Protein AF-A0A3S4FG44-F1 (afdb_monomer)

InterPro domains:
  IPR004574 Alkylated DNA repair protein AlkB [PTHR16557] (66-155)
  IPR027450 Alpha-ketoglutarate-dependent dioxygenase AlkB-like [PF13532] (19-164)
  IPR037151 Alpha-ketoglutarate-dependent dioxygenase AlkB-like superfamily [G3DSA:2.60.120.590] (11-170)

Solvent-accessible surface area (backbone atoms only — not comparable to full-atom values): 11332 Å² total; per-residue (Å²): 133,87,62,91,62,75,81,64,76,63,49,79,42,81,74,69,94,54,29,46,30,64,44,64,67,58,57,92,49,43,65,61,47,53,53,49,50,52,57,40,37,75,78,41,57,66,39,60,48,49,44,61,88,71,48,70,42,62,38,25,38,32,38,22,18,66,26,24,78,48,62,41,87,90,37,75,47,74,34,54,48,37,86,89,77,75,38,67,38,42,71,61,50,68,62,56,55,50,53,47,42,53,53,30,39,77,67,77,37,71,74,58,50,66,43,22,27,39,36,38,38,41,53,94,88,41,63,80,78,95,81,77,97,71,90,57,93,41,77,35,30,49,48,50,62,47,82,43,71,59,91,64,89,36,79,61,65,61,95,88,50,96,77,75,91,45,92,43,77,68,55,61,56,38,72,65,92,56,76,41,45,41,32,39,41,40,38,24,72,77,132

Sequence (191 aa):
MLDLFADEAPWQEPLAPGAVVLRRFAFRAAQSLLDDIGFVASQSPFRQMVTPGGYTMSVAMTNCGALGWTTDRHGYCYAVRDPLTDKPWPALPLSFASVCRQAAIAAEYESFQPDACLINRYAPGAKLSLHQDKDEPDLRAPIVSVSLGCRRFFSWRPASQRSAPADLTGAWRYRGLGRRVPAVLSWYPAA

Structure (mmCIF, N/CA/C/O backbone):
data_AF-A0A3S4FG44-F1
#
_entry.id   AF-A0A3S4FG44-F1
#
loop_
_atom_site.group_PDB
_atom_site.id
_atom_site.type_symbol
_atom_site.label_atom_id
_atom_site.label_alt_id
_atom_site.label_comp_id
_atom_site.label_asym_id
_atom_site.label_entity_id
_atom_site.label_seq_id
_atom_site.pdbx_PDB_ins_code
_atom_site.Cartn_x
_atom_site.Cartn_y
_atom_site.Cartn_z
_atom_site.occupancy
_atom_site.B_iso_or_equiv
_atom_site.auth_seq_id
_atom_site.auth_comp_id
_atom_site.auth_asym_id
_atom_site.auth_atom_id
_atom_site.pdbx_PDB_model_num
ATOM 1 N N . MET A 1 1 ? -4.432 21.846 -19.214 1.00 46.41 1 MET A N 1
ATOM 2 C CA . MET A 1 1 ? -2.976 21.845 -18.965 1.00 46.41 1 MET A CA 1
ATOM 3 C C . MET A 1 1 ? -2.397 20.724 -19.811 1.00 46.41 1 MET A C 1
ATOM 5 O O . MET A 1 1 ? -2.841 19.599 -19.638 1.00 46.41 1 MET A O 1
ATOM 9 N N . LEU A 1 2 ? -1.547 21.032 -20.793 1.00 43.19 2 LEU A N 1
ATOM 10 C CA . LEU A 1 2 ? -0.853 20.017 -21.594 1.00 43.19 2 LEU A CA 1
ATOM 11 C C . LEU A 1 2 ? 0.146 19.303 -20.680 1.00 43.19 2 LEU A C 1
ATOM 13 O O . LEU A 1 2 ? 1.097 19.928 -20.212 1.00 43.19 2 LEU A O 1
ATOM 17 N N . ASP A 1 3 ? -0.098 18.029 -20.383 1.00 60.25 3 ASP A N 1
ATOM 18 C CA . ASP A 1 3 ? 0.902 17.179 -19.742 1.00 60.25 3 ASP A CA 1
ATOM 19 C C . ASP A 1 3 ? 1.925 16.791 -20.815 1.00 60.25 3 ASP A C 1
ATOM 21 O O . ASP A 1 3 ? 1.705 15.865 -21.592 1.00 60.25 3 ASP A O 1
ATOM 25 N N . LEU A 1 4 ? 3.019 17.557 -20.888 1.00 53.94 4 LEU A N 1
ATOM 26 C CA . LEU A 1 4 ? 4.136 17.380 -21.830 1.00 53.94 4 LEU A CA 1
ATOM 27 C C . LEU A 1 4 ? 4.743 15.969 -21.811 1.00 53.94 4 LEU A C 1
ATOM 29 O O . LEU A 1 4 ? 5.482 15.619 -22.725 1.00 53.94 4 LEU A O 1
ATOM 33 N N . PHE A 1 5 ? 4.424 15.167 -20.796 1.00 57.84 5 PHE A N 1
ATOM 34 C CA . PHE A 1 5 ? 4.924 13.813 -20.633 1.00 57.84 5 PHE A CA 1
ATOM 35 C C . PHE A 1 5 ? 3.841 12.752 -20.797 1.00 57.84 5 PHE A C 1
ATOM 37 O O . PHE A 1 5 ? 4.145 11.589 -20.576 1.00 57.84 5 PHE A O 1
ATOM 44 N N . ALA A 1 6 ? 2.604 13.091 -21.187 1.00 61.16 6 ALA A N 1
ATOM 45 C CA . ALA A 1 6 ? 1.498 12.131 -21.277 1.00 61.16 6 ALA A CA 1
ATOM 46 C C . ALA A 1 6 ? 1.853 10.869 -22.093 1.00 61.16 6 ALA A C 1
ATOM 48 O O . ALA A 1 6 ? 1.446 9.770 -21.709 1.00 61.16 6 ALA A O 1
ATOM 49 N N . ASP A 1 7 ? 2.719 10.998 -23.101 1.00 67.38 7 ASP A N 1
ATOM 50 C CA . ASP A 1 7 ? 3.034 9.946 -24.074 1.00 67.38 7 ASP A CA 1
ATOM 51 C C . ASP A 1 7 ? 4.330 9.151 -23.813 1.00 67.38 7 ASP A C 1
ATOM 53 O O . ASP A 1 7 ? 4.621 8.207 -24.546 1.00 67.38 7 ASP A O 1
ATOM 57 N N . GLU A 1 8 ? 5.117 9.457 -22.772 1.00 78.44 8 GLU A N 1
ATOM 58 C CA . GLU A 1 8 ? 6.326 8.664 -22.471 1.00 78.44 8 GLU A CA 1
ATOM 59 C C . GLU A 1 8 ? 6.003 7.198 -22.109 1.00 78.44 8 GLU A C 1
ATOM 61 O O . GLU A 1 8 ? 5.184 6.905 -21.233 1.00 78.44 8 GLU A O 1
ATOM 66 N N . ALA A 1 9 ? 6.680 6.235 -22.729 1.00 83.31 9 ALA A N 1
ATOM 67 C CA . ALA A 1 9 ? 6.507 4.831 -22.362 1.00 83.31 9 ALA A CA 1
ATOM 68 C C . ALA A 1 9 ? 6.939 4.576 -20.898 1.00 83.31 9 ALA A C 1
ATOM 70 O O . ALA A 1 9 ? 7.875 5.220 -20.424 1.00 83.31 9 ALA A O 1
ATOM 71 N N . PRO A 1 10 ? 6.307 3.634 -20.169 1.00 88.06 10 PRO A N 1
ATOM 72 C CA . PRO A 1 10 ? 6.796 3.206 -18.860 1.00 88.06 10 PRO A CA 1
ATOM 73 C C . PRO A 1 10 ? 8.243 2.711 -18.936 1.00 88.06 10 PRO A C 1
ATOM 75 O O . PRO A 1 10 ? 8.609 2.006 -19.877 1.00 88.06 10 PRO A O 1
ATOM 78 N N . TRP A 1 11 ? 9.050 3.023 -17.923 1.00 90.25 11 TRP A N 1
ATOM 79 C CA . TRP A 1 11 ? 10.434 2.555 -17.832 1.00 90.25 11 TRP A CA 1
ATOM 80 C C . TRP A 1 11 ? 10.791 2.129 -16.409 1.00 90.25 11 TRP A C 1
ATOM 82 O O . TRP A 1 11 ? 10.047 2.374 -15.456 1.00 90.25 11 TRP A O 1
ATOM 92 N N . GLN A 1 12 ? 11.930 1.455 -16.277 1.00 90.12 12 GLN A N 1
ATOM 93 C CA . GLN A 1 12 ? 12.410 0.917 -15.011 1.00 90.12 12 GLN A CA 1
ATOM 94 C C . GLN A 1 12 ? 13.714 1.592 -14.588 1.00 90.12 12 GLN A C 1
ATOM 96 O O . GLN A 1 12 ? 14.614 1.774 -15.405 1.00 90.12 12 GLN A O 1
ATOM 101 N N . GLU A 1 13 ? 13.830 1.922 -13.304 1.00 89.81 13 GLU A N 1
ATOM 102 C CA . GLU A 1 13 ? 15.051 2.467 -12.704 1.00 89.81 13 GLU A CA 1
ATOM 103 C C . GLU A 1 13 ? 15.470 1.618 -11.495 1.00 89.81 13 GLU A C 1
ATOM 105 O O . GLU A 1 13 ? 14.678 1.460 -10.559 1.00 89.81 13 GLU A O 1
ATOM 110 N N . PRO A 1 14 ? 16.697 1.068 -11.458 1.00 87.88 14 PRO A N 1
ATOM 111 C CA . PRO A 1 14 ? 17.176 0.343 -10.291 1.00 87.88 14 PRO A CA 1
ATOM 112 C C . PRO A 1 14 ? 17.366 1.297 -9.112 1.00 87.88 14 PRO A C 1
ATOM 114 O O . PRO A 1 14 ? 17.938 2.375 -9.246 1.00 87.88 14 PRO A O 1
ATOM 117 N N . LEU A 1 15 ? 16.921 0.864 -7.933 1.00 80.00 15 LEU A N 1
ATOM 118 C CA . LEU A 1 15 ? 16.955 1.684 -6.722 1.00 80.00 15 LEU A CA 1
ATOM 119 C C . LEU A 1 15 ? 18.041 1.229 -5.720 1.00 80.00 15 LEU A C 1
ATOM 121 O O . LEU A 1 15 ? 18.543 2.044 -4.956 1.00 80.00 15 LEU A O 1
ATOM 125 N N . ALA A 1 16 ? 18.426 -0.061 -5.737 1.00 81.81 16 ALA A N 1
ATOM 126 C CA . ALA A 1 16 ? 19.574 -0.685 -5.019 1.00 81.81 16 ALA A CA 1
ATOM 127 C C . ALA A 1 16 ? 19.802 -2.164 -5.565 1.00 81.81 16 ALA A C 1
ATOM 129 O O . ALA A 1 16 ? 19.403 -2.398 -6.705 1.00 81.81 16 ALA A O 1
ATOM 130 N N . PRO A 1 17 ? 20.206 -3.249 -4.826 1.00 84.00 17 PRO A N 1
ATOM 131 C CA . PRO A 1 17 ? 19.925 -4.746 -5.079 1.00 84.00 17 PRO A CA 1
ATOM 132 C C . PRO A 1 17 ? 18.556 -5.508 -4.664 1.00 84.00 17 PRO A C 1
ATOM 134 O O . PRO A 1 17 ? 18.356 -5.747 -3.474 1.00 84.00 17 PRO A O 1
ATOM 137 N N . GLY A 1 18 ? 17.559 -5.813 -5.543 1.00 83.19 18 GLY A N 1
ATOM 138 C CA . GLY A 1 18 ? 16.172 -6.288 -5.176 1.00 83.19 18 GLY A CA 1
ATOM 139 C C . GLY A 1 18 ? 14.906 -5.352 -5.205 1.00 83.19 18 GLY A C 1
ATOM 140 O O . GLY A 1 18 ? 13.888 -5.702 -4.624 1.00 83.19 18 GLY A O 1
ATOM 141 N N . ALA A 1 19 ? 14.939 -4.142 -5.768 1.00 80.56 19 ALA A N 1
ATOM 142 C CA . ALA A 1 19 ? 13.854 -3.146 -5.929 1.00 80.56 19 ALA A CA 1
ATOM 143 C C . ALA A 1 19 ? 14.217 -2.180 -7.027 1.00 80.56 19 ALA A C 1
ATOM 145 O O . ALA A 1 19 ? 15.399 -1.853 -7.214 1.00 80.56 19 ALA A O 1
ATOM 146 N N . VAL A 1 20 ? 13.150 -1.670 -7.609 1.00 87.25 20 VAL A N 1
ATOM 147 C CA . VAL A 1 20 ?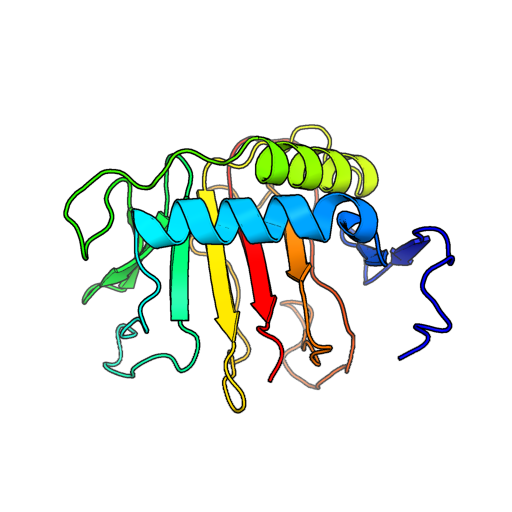 13.102 -0.942 -8.851 1.00 87.25 20 VAL A CA 1
A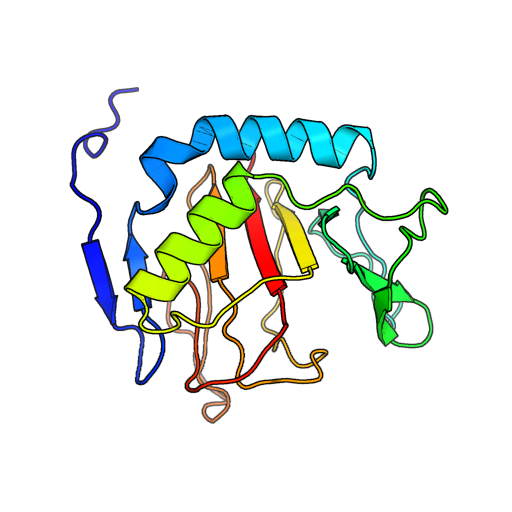TOM 148 C C . VAL A 1 20 ? 11.956 0.057 -8.762 1.00 87.25 20 VAL A C 1
ATOM 150 O O . VAL A 1 20 ? 10.921 -0.226 -8.159 1.00 87.25 20 VAL A O 1
ATOM 153 N N . VAL A 1 21 ? 12.130 1.220 -9.374 1.00 89.06 21 VAL A N 1
ATOM 154 C CA . VAL A 1 21 ? 11.033 2.150 -9.622 1.00 89.06 21 VAL A CA 1
ATOM 155 C C . VAL A 1 21 ? 10.485 1.862 -11.013 1.00 89.06 21 VAL A C 1
ATOM 157 O O . VAL A 1 21 ? 11.198 2.004 -12.004 1.00 89.06 21 VAL A O 1
ATOM 160 N N . LEU A 1 22 ? 9.211 1.473 -11.089 1.00 89.56 22 LEU A N 1
ATOM 161 C CA . LEU A 1 22 ? 8.486 1.307 -12.350 1.00 89.56 22 LEU A CA 1
ATOM 162 C C . LEU A 1 22 ? 7.764 2.618 -12.680 1.00 89.56 22 LEU A C 1
ATOM 164 O O . LEU A 1 22 ? 6.623 2.864 -12.273 1.00 89.56 22 LEU A O 1
ATOM 168 N N . ARG A 1 23 ? 8.460 3.511 -13.377 1.00 88.44 23 ARG A N 1
ATOM 169 C CA . ARG A 1 23 ? 7.961 4.847 -13.706 1.00 88.44 23 ARG A CA 1
ATOM 170 C C . ARG A 1 23 ? 6.773 4.736 -14.656 1.00 88.44 23 ARG A C 1
ATOM 172 O O . ARG A 1 23 ? 6.818 4.015 -15.648 1.00 88.44 23 ARG A O 1
ATOM 179 N N . ARG A 1 24 ? 5.695 5.459 -14.332 1.00 86.88 24 ARG A N 1
ATOM 180 C CA . ARG A 1 24 ? 4.441 5.523 -15.113 1.00 86.88 24 ARG A CA 1
ATOM 181 C C . ARG A 1 24 ? 3.740 4.173 -15.332 1.00 86.88 24 ARG A C 1
ATOM 183 O O . ARG A 1 24 ? 2.797 4.097 -16.112 1.00 86.88 24 ARG A O 1
ATOM 190 N N . PHE A 1 25 ? 4.127 3.124 -14.606 1.00 89.94 25 PHE A N 1
ATOM 191 C CA . PHE A 1 25 ? 3.619 1.766 -14.813 1.00 89.94 25 PHE A CA 1
ATOM 192 C C . PHE A 1 25 ? 2.097 1.654 -14.646 1.00 89.94 25 PHE A C 1
ATOM 194 O O . PHE A 1 25 ? 1.420 1.012 -15.443 1.00 89.94 25 PHE A O 1
ATOM 201 N N . ALA A 1 26 ? 1.543 2.349 -13.651 1.00 90.19 26 ALA A N 1
ATOM 202 C CA . ALA A 1 26 ? 0.108 2.373 -13.381 1.00 90.19 26 ALA A CA 1
ATOM 203 C C . ALA A 1 26 ? -0.661 3.455 -14.167 1.00 90.19 26 ALA A C 1
ATOM 205 O O . ALA A 1 26 ? -1.861 3.604 -13.958 1.00 90.19 26 ALA A O 1
ATOM 206 N N . PHE A 1 27 ? -0.012 4.216 -15.063 1.00 87.44 27 PHE A N 1
ATOM 207 C CA . PHE A 1 27 ? -0.614 5.398 -15.701 1.00 87.44 27 PHE A CA 1
ATOM 208 C C . PHE A 1 27 ? -1.916 5.070 -16.443 1.00 87.44 27 PHE A C 1
ATOM 210 O O . PHE A 1 27 ? -2.930 5.728 -16.230 1.00 87.44 27 PHE A O 1
ATOM 217 N N . ARG A 1 28 ? -1.927 3.996 -17.245 1.00 91.12 28 ARG A N 1
ATOM 218 C CA . ARG A 1 28 ? -3.125 3.565 -17.990 1.00 91.12 28 ARG A CA 1
ATOM 219 C C . ARG A 1 28 ? -4.252 3.044 -17.094 1.00 91.12 28 ARG A C 1
ATOM 221 O O . ARG A 1 28 ? -5.405 3.082 -17.499 1.00 91.12 28 ARG A O 1
ATOM 228 N N . ALA A 1 29 ? -3.921 2.558 -15.900 1.00 90.50 29 ALA A N 1
ATOM 229 C CA . ALA A 1 29 ? -4.889 2.051 -14.933 1.00 90.50 29 ALA A CA 1
ATOM 230 C C . ALA A 1 29 ? -5.355 3.128 -13.938 1.00 90.50 29 ALA A C 1
ATOM 232 O O . ALA A 1 29 ? -6.251 2.860 -13.145 1.00 90.50 29 ALA A O 1
ATOM 233 N N . ALA A 1 30 ? -4.765 4.331 -13.958 1.00 86.81 30 ALA A N 1
ATOM 234 C CA . ALA A 1 30 ? -4.930 5.328 -12.903 1.00 86.81 30 ALA A CA 1
ATOM 235 C C . ALA A 1 30 ? -6.397 5.686 -12.631 1.00 86.81 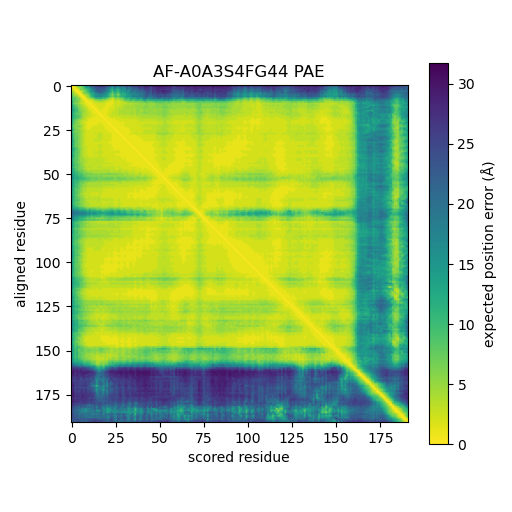30 ALA A C 1
ATOM 237 O O . ALA A 1 30 ? -6.785 5.740 -11.469 1.00 86.81 30 ALA A O 1
ATOM 238 N N . GLN A 1 31 ? -7.216 5.870 -13.672 1.00 90.12 31 GLN A N 1
ATOM 239 C CA . GLN A 1 31 ? -8.635 6.187 -13.487 1.00 90.12 31 GLN A CA 1
ATOM 240 C C . GLN A 1 31 ? -9.390 5.041 -12.803 1.00 90.12 31 GLN A C 1
ATOM 242 O O . GLN A 1 31 ? -10.039 5.268 -11.791 1.00 90.12 31 GLN A O 1
ATOM 247 N N . SER A 1 32 ? -9.231 3.802 -13.279 1.00 94.69 32 SER A N 1
ATOM 248 C CA . SER A 1 32 ? -9.862 2.634 -12.650 1.00 94.69 32 SER A CA 1
ATOM 249 C C . SER A 1 32 ? -9.398 2.433 -11.207 1.00 94.69 32 SER A C 1
ATOM 251 O O . SER A 1 32 ? -10.200 2.081 -10.349 1.00 94.69 32 SER A O 1
ATOM 253 N N . LEU A 1 33 ? -8.119 2.702 -10.917 1.00 92.44 33 LEU A N 1
ATOM 254 C CA . LEU A 1 33 ? -7.606 2.662 -9.549 1.00 92.44 33 LEU A CA 1
ATOM 255 C C . LEU A 1 33 ? -8.277 3.729 -8.667 1.00 92.44 33 LEU A C 1
ATOM 257 O O . LEU A 1 33 ? -8.609 3.444 -7.522 1.00 92.44 33 LEU A O 1
ATOM 261 N N . LEU A 1 34 ? -8.486 4.947 -9.176 1.00 90.06 34 LEU A N 1
ATOM 262 C CA . LEU A 1 34 ? -9.170 6.019 -8.443 1.00 90.06 34 LEU A CA 1
ATOM 263 C C . LEU A 1 34 ? -10.645 5.691 -8.177 1.00 90.06 34 LEU A C 1
ATOM 265 O O . LEU A 1 34 ? -11.121 5.916 -7.063 1.00 90.06 34 LEU A O 1
ATOM 269 N N . ASP A 1 35 ? -11.342 5.125 -9.161 1.00 95.88 35 ASP A N 1
ATOM 270 C CA . ASP A 1 35 ? -12.740 4.711 -9.020 1.00 95.88 35 ASP A CA 1
ATOM 271 C C . ASP A 1 35 ? -12.875 3.609 -7.953 1.00 95.88 35 ASP A C 1
ATOM 273 O O . ASP A 1 35 ? -13.711 3.703 -7.049 1.00 95.88 35 ASP A O 1
ATOM 277 N N . ASP A 1 36 ? -11.981 2.615 -7.981 1.00 97.75 36 ASP A N 1
ATOM 278 C CA . ASP A 1 36 ? -11.944 1.533 -6.994 1.00 97.75 36 ASP A CA 1
ATOM 279 C C . ASP A 1 36 ? -11.528 2.022 -5.593 1.00 97.75 36 ASP A C 1
ATOM 281 O O . ASP A 1 36 ? -12.049 1.526 -4.591 1.00 97.75 36 ASP A O 1
ATOM 285 N N . ILE A 1 37 ? -10.662 3.041 -5.485 1.00 95.50 37 ILE A N 1
ATOM 286 C CA . ILE A 1 37 ? -10.401 3.730 -4.206 1.00 95.50 37 ILE A CA 1
ATOM 287 C C . ILE A 1 37 ? -11.700 4.338 -3.665 1.00 95.50 37 ILE A C 1
ATOM 289 O O . ILE A 1 37 ? -11.990 4.195 -2.474 1.00 95.50 37 ILE A O 1
ATOM 293 N N . GLY A 1 38 ? -12.490 4.995 -4.519 1.00 96.06 38 GLY A N 1
ATOM 294 C CA . GLY A 1 38 ? -13.796 5.543 -4.150 1.00 96.06 38 GLY A CA 1
ATOM 295 C C . GLY A 1 38 ? -14.761 4.463 -3.653 1.00 96.06 38 GLY A C 1
ATOM 296 O O . GLY A 1 38 ? -15.389 4.627 -2.604 1.00 96.06 38 GLY A O 1
ATOM 297 N N . PHE A 1 39 ? -14.821 3.325 -4.349 1.00 97.94 39 PHE A N 1
ATOM 298 C CA . PHE A 1 39 ? -15.642 2.179 -3.956 1.00 97.94 39 PHE A CA 1
ATOM 299 C C . PHE A 1 39 ? -15.232 1.599 -2.595 1.00 97.94 39 PHE A C 1
ATOM 301 O O . PHE A 1 39 ? -16.087 1.412 -1.725 1.00 97.94 39 PHE A O 1
ATOM 308 N N . VAL A 1 40 ? -13.936 1.362 -2.366 1.00 98.31 40 VAL A N 1
ATOM 309 C CA . VAL A 1 40 ? -13.425 0.887 -1.068 1.00 98.31 40 VAL A CA 1
ATOM 310 C C . VAL A 1 40 ? -13.759 1.889 0.038 1.00 98.31 40 VAL A C 1
ATOM 312 O O . VAL A 1 40 ? -14.316 1.509 1.069 1.00 98.31 40 VAL A O 1
ATOM 315 N N . ALA A 1 41 ? -13.493 3.178 -0.191 1.00 97.69 41 ALA A N 1
ATOM 316 C CA . ALA A 1 41 ? -13.716 4.234 0.793 1.00 97.69 41 ALA A CA 1
ATOM 317 C C . ALA A 1 41 ? -15.199 4.449 1.143 1.00 97.69 41 ALA A C 1
ATOM 319 O O . ALA A 1 41 ? -15.502 4.925 2.235 1.00 97.69 41 ALA A O 1
ATOM 320 N N . SER A 1 42 ? -16.127 4.089 0.250 1.00 98.12 42 SER A N 1
ATOM 321 C CA . SER A 1 42 ? -17.567 4.128 0.542 1.00 98.12 42 SER A CA 1
ATOM 322 C C . SER A 1 42 ? -18.022 3.052 1.540 1.00 98.12 42 SER A C 1
ATOM 324 O O . SER A 1 42 ? -19.054 3.216 2.186 1.00 98.12 42 SER A O 1
ATOM 326 N N . GLN A 1 43 ? -17.251 1.968 1.688 1.00 98.44 43 GLN A N 1
ATOM 327 C CA . GLN A 1 43 ? -17.550 0.850 2.590 1.00 98.44 43 GLN A CA 1
ATOM 328 C C . GLN A 1 43 ? -16.712 0.895 3.871 1.00 98.44 43 GLN A C 1
ATOM 330 O O . GLN A 1 43 ? -17.253 0.718 4.961 1.00 98.44 43 GLN A O 1
ATOM 335 N N . SER A 1 44 ? -15.415 1.178 3.736 1.00 98.31 44 SER A N 1
ATOM 336 C CA . SER A 1 44 ? -14.477 1.410 4.836 1.00 98.31 44 SER A CA 1
ATOM 337 C C . SER A 1 44 ? -13.877 2.808 4.679 1.00 98.31 44 SER A C 1
ATOM 339 O O . SER A 1 44 ? -12.917 2.985 3.921 1.00 98.31 44 SER A O 1
ATOM 341 N N . PRO A 1 45 ? -14.440 3.830 5.348 1.00 98.12 45 PRO A N 1
ATOM 342 C CA . PRO A 1 45 ? -14.015 5.213 5.173 1.00 98.12 45 PRO A CA 1
ATOM 343 C C . PRO A 1 45 ? -12.556 5.461 5.557 1.00 98.12 45 PRO A C 1
ATOM 345 O O . PRO A 1 45 ? -12.020 4.882 6.503 1.00 98.12 45 PRO A O 1
ATOM 348 N N . PHE A 1 46 ? -11.920 6.403 4.858 1.00 97.56 46 PHE A N 1
ATOM 349 C CA . PHE A 1 46 ? -10.628 6.942 5.276 1.00 97.56 46 PHE A CA 1
ATOM 350 C C . PHE A 1 46 ? -10.720 7.539 6.683 1.00 97.56 46 PHE A C 1
ATOM 352 O O . PHE A 1 46 ? -11.565 8.398 6.936 1.00 97.56 46 PHE A O 1
ATOM 359 N N . ARG A 1 47 ? -9.781 7.173 7.560 1.00 96.81 47 ARG A N 1
ATOM 360 C CA . ARG A 1 47 ? -9.620 7.803 8.878 1.00 96.81 47 ARG A CA 1
ATOM 361 C C . ARG A 1 47 ? -8.168 8.123 9.196 1.00 96.81 47 ARG A C 1
ATOM 363 O O . ARG A 1 47 ? -7.263 7.424 8.751 1.00 96.81 47 ARG A O 1
ATOM 370 N N . GLN A 1 48 ? -7.939 9.166 9.982 1.00 95.69 48 GLN A N 1
ATOM 371 C CA . GLN A 1 48 ? -6.631 9.403 10.585 1.00 95.69 48 GLN A CA 1
ATOM 372 C C . GLN A 1 48 ? -6.483 8.480 11.793 1.00 95.69 48 GLN A C 1
ATOM 374 O O . GLN A 1 48 ? -7.267 8.539 12.737 1.00 95.69 48 GLN A O 1
ATOM 379 N N . MET A 1 49 ? -5.512 7.579 11.723 1.00 93.44 49 MET A N 1
ATOM 380 C CA . MET A 1 49 ? -5.258 6.588 12.761 1.00 93.44 49 MET A CA 1
ATOM 381 C C . MET A 1 49 ? -4.518 7.200 13.960 1.00 93.44 49 MET A C 1
ATOM 383 O O . MET A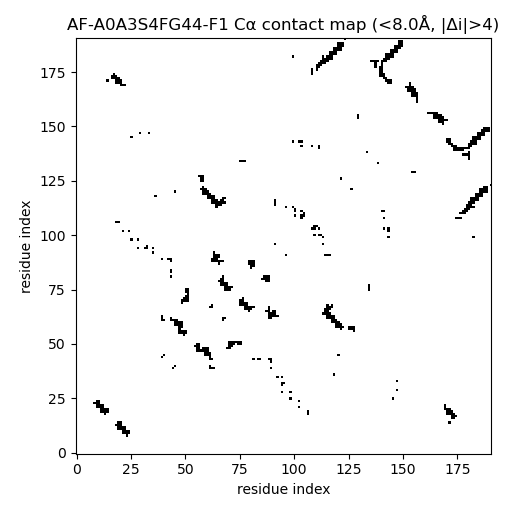 1 49 ? -3.735 8.137 13.797 1.00 93.44 49 MET A O 1
ATOM 387 N N . VAL A 1 50 ? -4.739 6.658 15.161 1.00 92.00 50 VAL A N 1
ATOM 388 C CA . VAL A 1 50 ? -4.025 7.065 16.383 1.00 92.00 50 VAL A CA 1
ATOM 389 C C . VAL A 1 50 ? -2.929 6.051 16.689 1.00 92.00 50 VAL A C 1
ATOM 391 O O . VAL A 1 50 ? -3.214 4.894 16.984 1.00 92.00 50 VAL A O 1
ATOM 394 N N . THR A 1 51 ? -1.674 6.488 16.610 1.00 89.62 51 THR A N 1
ATOM 395 C CA . THR A 1 51 ? -0.499 5.662 16.930 1.00 89.62 51 THR A CA 1
ATOM 396 C C . THR A 1 51 ? -0.545 5.145 18.377 1.00 89.62 51 THR A C 1
ATOM 398 O O . THR A 1 51 ? -1.176 5.784 19.224 1.00 89.62 51 THR A O 1
ATOM 401 N N . PRO A 1 52 ? 0.200 4.078 18.722 1.00 87.12 52 PRO A N 1
ATOM 402 C CA . PRO A 1 52 ? 0.274 3.573 20.097 1.00 87.12 52 PRO A CA 1
ATOM 403 C C . PRO A 1 52 ? 0.729 4.628 21.118 1.00 87.12 52 PRO A C 1
ATOM 405 O O . PRO A 1 52 ? 0.353 4.578 22.283 1.00 87.12 52 PRO A O 1
ATOM 408 N N . GLY A 1 53 ? 1.506 5.625 20.675 1.00 88.31 53 GLY A N 1
ATOM 409 C CA . GLY A 1 53 ? 1.931 6.763 21.497 1.00 88.31 53 GLY A CA 1
ATOM 410 C C . GLY A 1 53 ? 0.878 7.865 21.679 1.00 88.31 53 GLY A C 1
ATOM 411 O O . GLY A 1 53 ? 1.202 8.906 22.240 1.00 88.31 53 GLY A O 1
ATOM 412 N N . GLY A 1 54 ? -0.348 7.687 21.178 1.00 89.69 54 GLY A N 1
ATOM 413 C CA . GLY A 1 54 ? -1.449 8.650 21.307 1.00 89.69 54 GLY A CA 1
ATOM 414 C C . GLY A 1 54 ? -1.466 9.766 20.257 1.00 89.69 54 GLY A C 1
ATOM 415 O O . GLY A 1 54 ? -2.367 10.603 20.262 1.00 89.69 54 GLY A O 1
ATOM 416 N N . TYR A 1 55 ? -0.510 9.792 19.324 1.00 90.00 55 TYR A N 1
ATOM 417 C CA . TYR A 1 55 ? -0.477 10.797 18.258 1.00 90.00 55 TYR A CA 1
ATOM 418 C C . TYR A 1 55 ? -1.399 10.418 17.103 1.00 90.00 55 TYR A C 1
ATOM 420 O O . TYR A 1 55 ? -1.353 9.288 16.616 1.00 90.00 55 TYR A O 1
ATOM 428 N N . THR A 1 56 ? -2.176 11.385 16.617 1.00 93.38 56 THR A N 1
ATOM 429 C CA . THR A 1 56 ? -2.995 11.228 15.408 1.00 93.38 56 THR A CA 1
ATOM 430 C C . THR A 1 56 ? -2.127 11.402 14.163 1.00 93.38 56 THR A C 1
ATOM 432 O O . THR A 1 56 ? -1.410 12.394 14.021 1.00 93.38 56 THR A O 1
ATOM 435 N N . MET A 1 57 ? -2.177 10.434 13.253 1.00 91.25 57 MET A N 1
ATOM 436 C CA . MET A 1 57 ? -1.440 10.473 11.993 1.00 91.25 57 MET A CA 1
ATOM 437 C C . MET A 1 57 ? -2.041 11.520 11.052 1.00 91.25 57 MET A C 1
ATOM 439 O O . MET A 1 57 ? -3.252 11.588 10.872 1.00 91.25 57 MET A O 1
ATOM 443 N N . SER A 1 58 ? -1.194 12.315 10.390 1.00 91.12 58 SER A N 1
ATOM 444 C CA . SER A 1 58 ? -1.674 13.304 9.407 1.00 91.12 58 SER A CA 1
ATOM 445 C C . SER A 1 58 ? -2.232 12.665 8.126 1.00 91.12 58 SER A C 1
ATOM 447 O O . SER A 1 58 ? -3.080 13.254 7.457 1.00 91.12 58 SER A O 1
ATOM 449 N N . VAL A 1 59 ? -1.776 11.452 7.800 1.00 91.94 59 VAL A N 1
ATOM 450 C CA . VAL A 1 59 ? -2.242 10.650 6.661 1.00 91.94 59 VAL A CA 1
ATOM 451 C C . VAL A 1 59 ? -3.542 9.949 7.042 1.00 91.94 59 VAL A C 1
ATOM 453 O O . VAL A 1 59 ? -3.618 9.329 8.103 1.00 91.94 59 VAL A O 1
ATOM 456 N N . ALA A 1 60 ? -4.553 10.027 6.178 1.00 94.69 60 ALA A N 1
ATOM 457 C CA . ALA A 1 60 ? -5.782 9.262 6.357 1.00 94.69 60 ALA A CA 1
ATOM 458 C C . ALA A 1 60 ? -5.662 7.905 5.652 1.00 94.69 60 ALA A C 1
ATOM 460 O O . ALA A 1 60 ? -5.139 7.836 4.543 1.00 94.69 60 ALA A O 1
ATOM 461 N N . MET A 1 61 ? -6.152 6.840 6.279 1.00 95.81 61 MET A N 1
ATOM 462 C CA . MET A 1 61 ? -5.938 5.462 5.846 1.00 95.81 61 MET A CA 1
ATOM 463 C C . MET A 1 61 ? -7.236 4.655 5.823 1.00 95.81 61 MET A C 1
ATOM 465 O O . MET A 1 61 ? -8.098 4.805 6.696 1.00 95.81 61 MET A O 1
ATOM 469 N N . THR A 1 62 ? -7.344 3.767 4.842 1.00 97.81 62 THR A N 1
ATOM 470 C CA . THR A 1 62 ? -8.305 2.656 4.805 1.00 97.81 62 THR A CA 1
ATOM 471 C C . THR A 1 62 ? -7.642 1.426 4.183 1.00 97.81 62 THR A C 1
ATOM 473 O O . THR A 1 62 ? -6.501 1.516 3.734 1.00 97.81 62 THR A O 1
ATOM 476 N N . ASN A 1 63 ? -8.318 0.278 4.167 1.00 98.06 63 ASN A N 1
ATOM 477 C CA . ASN A 1 63 ? -7.771 -0.961 3.627 1.00 98.06 63 ASN A CA 1
ATOM 478 C C . ASN A 1 63 ? -8.790 -1.720 2.768 1.00 98.06 63 ASN A C 1
ATOM 480 O O . ASN A 1 63 ? -9.998 -1.529 2.897 1.00 98.06 63 ASN A O 1
ATOM 484 N N . CYS A 1 64 ? -8.285 -2.629 1.937 1.00 97.56 64 CYS A N 1
ATOM 485 C CA . CYS A 1 64 ? -9.054 -3.686 1.282 1.00 97.56 64 CYS A CA 1
ATOM 486 C C . CYS A 1 64 ? -8.223 -4.979 1.201 1.00 97.56 64 CYS A C 1
ATOM 488 O O . CYS A 1 64 ? -7.001 -4.946 1.335 1.00 97.56 64 CYS A O 1
ATOM 490 N N . GLY A 1 65 ? -8.878 -6.119 0.985 1.00 95.94 65 GLY A N 1
ATOM 491 C CA . GLY A 1 65 ? -8.265 -7.449 1.028 1.00 95.94 65 GLY A CA 1
ATOM 492 C C . GLY A 1 65 ? -8.748 -8.287 2.211 1.00 95.94 65 GLY A C 1
ATOM 493 O O . GLY A 1 65 ? -9.685 -7.921 2.914 1.00 95.94 65 GLY A O 1
ATOM 494 N N . ALA A 1 66 ? -8.120 -9.445 2.415 1.00 93.88 66 ALA A N 1
ATOM 495 C CA . ALA A 1 66 ? -8.425 -10.325 3.543 1.00 93.88 66 ALA A CA 1
ATOM 496 C C . ALA A 1 66 ? -7.965 -9.729 4.884 1.00 93.88 66 ALA A C 1
ATOM 498 O O . ALA A 1 66 ? -8.515 -10.057 5.936 1.00 93.88 66 ALA A O 1
ATOM 499 N N . LEU A 1 67 ? -6.950 -8.865 4.836 1.00 94.62 67 LEU A N 1
ATOM 500 C CA . LEU A 1 67 ? -6.358 -8.191 5.982 1.00 94.62 67 LEU A CA 1
ATOM 501 C C . LEU A 1 67 ? -6.217 -6.693 5.699 1.00 94.62 67 LEU A C 1
ATOM 503 O O . LEU A 1 67 ? -5.991 -6.274 4.565 1.00 94.62 67 LEU A O 1
ATOM 507 N N . GLY A 1 68 ? -6.297 -5.889 6.753 1.00 94.88 68 GLY A N 1
ATOM 508 C CA . GLY A 1 68 ? -6.001 -4.462 6.712 1.00 94.88 68 GLY A CA 1
ATOM 509 C C . GLY A 1 68 ? -5.076 -4.070 7.849 1.00 94.88 68 GLY A C 1
ATOM 510 O O . GLY A 1 68 ? -5.252 -4.537 8.977 1.00 94.88 68 GLY A O 1
ATOM 511 N N . TRP A 1 69 ? -4.100 -3.215 7.549 1.00 93.31 69 TRP A N 1
ATOM 512 C CA . TRP A 1 69 ? -3.209 -2.662 8.559 1.00 93.31 69 TRP A CA 1
ATOM 513 C C . TRP A 1 69 ? -3.976 -1.645 9.407 1.00 93.31 69 TRP A C 1
ATOM 515 O O . TRP A 1 69 ? -4.736 -0.811 8.898 1.00 93.31 69 TRP A O 1
ATOM 525 N N . THR A 1 70 ? -3.820 -1.738 10.719 1.00 92.12 70 THR A N 1
ATOM 526 C CA . THR A 1 70 ? -4.454 -0.849 11.684 1.00 92.12 70 THR A CA 1
ATOM 527 C C . THR A 1 70 ? -3.566 -0.676 12.909 1.00 92.12 70 THR A C 1
ATOM 529 O O . THR A 1 70 ? -2.598 -1.397 13.125 1.00 92.12 70 THR A O 1
ATOM 532 N N . THR A 1 71 ? -3.916 0.306 13.724 1.00 88.75 71 THR A N 1
ATOM 533 C CA . THR A 1 71 ? -3.297 0.569 15.021 1.00 88.75 71 THR A CA 1
ATOM 534 C C . THR A 1 71 ? -4.339 0.392 16.113 1.00 88.75 71 THR A C 1
ATOM 536 O O . THR A 1 71 ? -5.513 0.730 15.922 1.00 88.75 71 THR A O 1
ATOM 539 N N . ASP A 1 72 ? -3.910 -0.126 17.253 1.00 80.12 72 ASP A N 1
ATOM 540 C CA . ASP A 1 72 ? -4.669 -0.129 18.493 1.00 80.12 72 ASP A CA 1
ATOM 541 C C . ASP A 1 72 ? -3.768 0.275 19.676 1.00 80.12 72 ASP A C 1
ATOM 543 O O . ASP A 1 72 ? -2.634 0.729 19.507 1.00 80.12 72 ASP A O 1
ATOM 547 N N . ARG A 1 73 ? -4.285 0.149 20.903 1.00 75.88 73 ARG A N 1
ATOM 548 C CA . ARG A 1 73 ? -3.536 0.497 22.123 1.00 75.88 73 ARG A CA 1
ATOM 549 C C . ARG A 1 73 ? -2.316 -0.397 22.386 1.00 75.88 73 ARG A C 1
ATOM 551 O O . ARG A 1 73 ? -1.495 -0.047 23.227 1.00 75.88 73 ARG A O 1
ATOM 558 N N . HIS A 1 74 ? -2.229 -1.553 21.734 1.00 78.50 74 HIS A N 1
ATOM 559 C CA . HIS A 1 74 ? -1.179 -2.554 21.924 1.00 78.50 74 HIS A CA 1
ATOM 560 C C . HIS A 1 74 ? -0.111 -2.493 20.834 1.00 78.50 74 HIS A C 1
ATOM 562 O O . HIS A 1 74 ? 0.995 -2.986 21.049 1.00 78.50 74 HIS A O 1
ATOM 568 N N . GLY A 1 75 ? -0.400 -1.873 19.689 1.00 86.38 75 GLY A N 1
ATOM 569 C CA . GLY A 1 75 ? 0.578 -1.699 18.625 1.00 86.38 75 GLY A CA 1
ATOM 570 C C . GLY A 1 75 ? -0.038 -1.551 17.241 1.00 86.38 75 GLY A C 1
ATOM 571 O O . GLY A 1 75 ? -1.210 -1.220 17.077 1.00 86.38 75 GLY A O 1
ATOM 572 N N . TYR A 1 76 ? 0.796 -1.811 16.240 1.00 87.44 76 TYR A N 1
ATOM 573 C CA . TYR A 1 76 ? 0.391 -1.941 14.846 1.00 87.44 76 TYR A CA 1
ATOM 574 C C . TYR A 1 76 ? 0.087 -3.408 14.548 1.00 87.44 76 TYR A C 1
ATOM 576 O O . TYR A 1 76 ?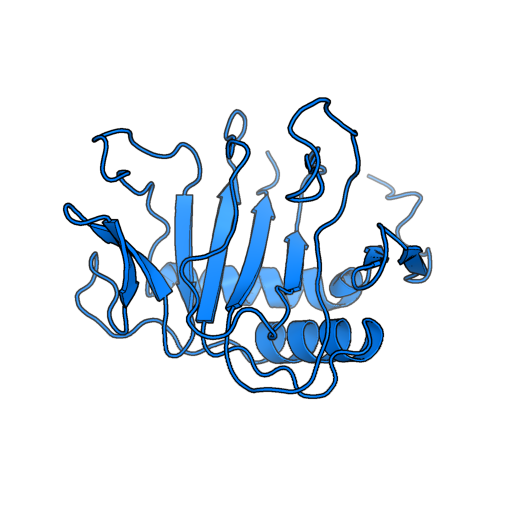 0.806 -4.298 15.009 1.00 87.44 76 TYR A O 1
ATOM 584 N N . CYS A 1 77 ? -0.991 -3.681 13.819 1.00 87.75 77 CYS A N 1
ATOM 585 C CA . CYS A 1 77 ? -1.395 -5.045 13.508 1.00 87.75 77 CYS A CA 1
ATOM 586 C C . CYS A 1 77 ? -2.190 -5.139 12.204 1.00 87.75 77 CYS A C 1
ATOM 588 O O . CYS A 1 77 ? -2.786 -4.171 11.729 1.00 87.75 77 CYS A O 1
ATOM 590 N N . TYR A 1 78 ? -2.231 -6.346 11.645 1.00 91.00 78 TYR A N 1
ATOM 591 C CA . TYR A 1 78 ? -3.159 -6.700 10.578 1.00 91.00 78 TYR A CA 1
ATOM 592 C C . TYR A 1 78 ? -4.425 -7.315 11.175 1.00 91.00 78 TYR A C 1
ATOM 594 O O . TYR A 1 78 ? -4.357 -8.275 11.943 1.00 91.00 78 TYR A O 1
ATOM 602 N N . ALA A 1 79 ? -5.584 -6.783 10.797 1.00 93.06 79 ALA A N 1
ATOM 603 C CA . ALA A 1 79 ? -6.888 -7.249 11.255 1.00 93.06 79 ALA A CA 1
ATOM 604 C C . ALA A 1 79 ? -7.767 -7.680 10.076 1.00 93.06 79 ALA A C 1
ATOM 606 O O . ALA A 1 79 ? -7.700 -7.094 8.999 1.00 93.06 79 ALA A O 1
ATOM 607 N N . VAL A 1 80 ? -8.638 -8.670 10.295 1.00 95.00 80 VAL A N 1
ATOM 608 C CA . VAL A 1 80 ? -9.635 -9.125 9.300 1.00 95.00 80 VAL A CA 1
ATOM 609 C C . VAL A 1 80 ? -10.827 -8.161 9.208 1.00 95.00 80 VAL A C 1
ATOM 611 O O . VAL A 1 80 ? -11.509 -8.093 8.188 1.00 95.00 80 VAL A O 1
ATOM 614 N N . ARG A 1 81 ? -11.088 -7.410 10.283 1.00 96.75 81 ARG A N 1
ATOM 615 C CA . ARG A 1 81 ? -12.206 -6.469 10.403 1.00 96.75 81 ARG A CA 1
ATOM 616 C C . ARG A 1 81 ? -11.705 -5.038 10.510 1.00 96.75 81 ARG A C 1
ATOM 618 O O . ARG A 1 81 ? -10.691 -4.780 11.157 1.00 96.75 81 ARG A O 1
ATOM 625 N N . ASP A 1 82 ? -12.459 -4.126 9.917 1.00 97.38 82 ASP A N 1
ATOM 626 C CA . ASP A 1 82 ? -12.290 -2.693 10.090 1.00 97.38 82 ASP A CA 1
ATOM 627 C C . ASP A 1 82 ? -12.796 -2.275 11.479 1.00 97.38 82 ASP A C 1
ATOM 629 O O . ASP A 1 82 ? -13.993 -2.400 11.751 1.00 97.38 82 ASP A O 1
ATOM 633 N N . PRO A 1 83 ? -11.931 -1.753 12.368 1.00 94.50 83 PRO A N 1
ATOM 634 C CA . PRO A 1 83 ? -12.339 -1.369 13.716 1.00 94.50 83 PRO A CA 1
ATOM 635 C C . PRO A 1 83 ? -13.295 -0.167 13.748 1.00 94.50 83 PRO A C 1
ATOM 637 O O . PRO A 1 83 ? -13.907 0.072 14.784 1.00 94.50 83 PRO A O 1
ATOM 640 N N . LEU A 1 84 ? -13.426 0.603 12.658 1.00 94.25 84 LEU A N 1
ATOM 641 C CA . LEU A 1 84 ? -14.391 1.705 12.588 1.00 94.25 84 LEU A CA 1
ATOM 642 C C . LEU A 1 84 ? -15.815 1.204 12.307 1.00 94.25 84 LEU A C 1
ATOM 644 O O . LEU A 1 84 ? -16.774 1.762 12.833 1.00 94.25 84 LEU A O 1
ATOM 648 N N . THR A 1 85 ? -15.959 0.187 11.456 1.00 96.44 85 THR A N 1
ATOM 649 C CA . THR A 1 85 ? -17.269 -0.279 10.969 1.00 96.44 85 THR A CA 1
ATOM 650 C C . THR A 1 85 ? -17.707 -1.612 11.574 1.00 96.44 85 THR A C 1
ATOM 652 O O . THR A 1 85 ? -18.866 -1.991 11.409 1.00 96.44 85 THR A O 1
ATOM 655 N N . ASP A 1 86 ? -16.791 -2.322 12.240 1.00 96.56 86 ASP A N 1
ATOM 656 C CA . ASP A 1 86 ? -16.932 -3.711 12.691 1.00 96.56 86 ASP A CA 1
ATOM 657 C C . ASP A 1 86 ? -17.467 -4.644 11.589 1.00 96.56 86 ASP A C 1
ATOM 659 O O . ASP A 1 86 ? -18.321 -5.513 11.786 1.00 96.56 86 ASP A O 1
ATOM 663 N N . LYS A 1 87 ? -16.966 -4.446 10.370 1.00 97.75 87 LYS A N 1
ATOM 664 C CA . LYS A 1 87 ? -17.221 -5.303 9.208 1.00 97.75 87 LYS A CA 1
ATOM 665 C C . LYS A 1 87 ? -15.893 -5.799 8.640 1.00 97.75 87 LYS A C 1
ATOM 667 O O . LYS A 1 87 ? -14.860 -5.180 8.892 1.00 97.75 87 LYS A O 1
ATOM 672 N N . PRO A 1 88 ? -15.877 -6.918 7.893 1.00 98.12 88 PRO A N 1
ATOM 673 C CA . PRO A 1 88 ? -14.710 -7.279 7.096 1.00 98.12 88 PRO A CA 1
ATOM 674 C C . PRO A 1 88 ? -14.294 -6.124 6.182 1.00 98.12 88 PRO A C 1
ATOM 676 O O . PRO A 1 88 ? -15.156 -5.379 5.707 1.00 98.12 88 PRO A O 1
ATOM 679 N N . TRP A 1 89 ? -12.995 -5.996 5.915 1.00 98.00 89 TRP A N 1
ATOM 680 C CA . TRP A 1 89 ? -12.520 -5.048 4.908 1.00 98.00 89 TRP A CA 1
ATOM 681 C C . TRP A 1 89 ? -13.145 -5.351 3.536 1.00 98.00 89 TRP A C 1
ATOM 683 O O . TRP A 1 89 ? -13.408 -6.520 3.227 1.00 98.00 89 TRP A O 1
ATOM 693 N N . PRO A 1 90 ? -13.367 -4.333 2.685 1.00 98.25 90 PRO A N 1
ATOM 694 C CA . PRO A 1 90 ? -13.779 -4.549 1.305 1.00 98.25 90 PRO A CA 1
ATOM 695 C C . PRO A 1 90 ? -12.830 -5.513 0.590 1.00 98.25 90 PRO A C 1
ATOM 697 O O . PRO A 1 90 ? -11.622 -5.500 0.829 1.00 98.25 90 PRO A O 1
ATOM 700 N N . ALA A 1 91 ? -13.360 -6.342 -0.309 1.00 97.25 91 ALA A N 1
ATOM 701 C CA . ALA A 1 91 ? -12.533 -7.241 -1.109 1.00 97.25 91 ALA A CA 1
ATOM 702 C C . ALA A 1 91 ? -11.502 -6.453 -1.936 1.00 97.25 91 ALA A C 1
ATOM 704 O O . ALA A 1 91 ? -11.771 -5.326 -2.351 1.00 97.25 91 ALA A O 1
ATOM 705 N N . LEU A 1 92 ? -10.334 -7.054 -2.193 1.00 94.88 92 LEU A N 1
ATOM 706 C CA . LEU A 1 92 ? -9.297 -6.445 -3.028 1.00 94.88 92 LEU A CA 1
ATOM 707 C C . LEU A 1 92 ? -9.834 -6.248 -4.462 1.00 94.88 92 LEU A C 1
ATOM 709 O O . LEU A 1 92 ? -10.134 -7.250 -5.120 1.00 94.88 92 LEU A O 1
ATOM 713 N N . PRO A 1 93 ? -9.944 -5.005 -4.969 1.00 97.12 93 PRO A N 1
ATOM 714 C CA . PRO A 1 93 ? -10.427 -4.761 -6.323 1.00 97.12 93 PRO A CA 1
ATOM 715 C C . PRO A 1 93 ? -9.547 -5.424 -7.387 1.00 97.12 93 PRO A C 1
ATOM 717 O O . PRO A 1 93 ? -8.320 -5.501 -7.255 1.00 97.12 93 PRO A O 1
ATOM 720 N N . LEU A 1 94 ? -10.163 -5.873 -8.486 1.00 96.19 94 LEU A N 1
ATOM 721 C CA . LEU A 1 94 ? -9.442 -6.544 -9.575 1.00 96.19 94 LEU A CA 1
ATOM 722 C C . LEU A 1 94 ? -8.396 -5.633 -10.228 1.00 96.19 94 LEU A C 1
ATOM 724 O O . LEU A 1 94 ? -7.335 -6.120 -10.623 1.00 96.19 94 LEU A O 1
ATOM 728 N N . SER A 1 95 ? -8.656 -4.324 -10.317 1.00 95.50 95 SER A N 1
ATOM 729 C CA . SER A 1 95 ? -7.685 -3.367 -10.858 1.00 95.50 95 SER A CA 1
ATOM 730 C C . SER A 1 95 ? -6.423 -3.298 -9.986 1.00 95.50 95 SER A C 1
ATOM 732 O O . SER A 1 95 ? -5.310 -3.333 -10.518 1.00 95.50 95 SER A O 1
ATOM 734 N N . PHE A 1 96 ? -6.577 -3.313 -8.655 1.00 95.00 96 PHE A N 1
ATOM 735 C CA . PHE A 1 96 ? -5.466 -3.287 -7.700 1.00 95.00 96 PHE A CA 1
ATOM 736 C C . PHE A 1 96 ? -4.655 -4.573 -7.813 1.00 95.00 96 PHE A C 1
ATOM 738 O O . PHE A 1 96 ? -3.436 -4.523 -7.973 1.00 95.00 96 PHE A O 1
ATOM 745 N N . ALA A 1 97 ? -5.333 -5.725 -7.790 1.00 91.62 97 ALA A N 1
ATOM 746 C CA . ALA A 1 97 ? -4.695 -7.031 -7.922 1.00 91.62 97 ALA A CA 1
ATOM 747 C C . ALA A 1 97 ? -3.925 -7.159 -9.248 1.00 91.62 97 ALA A C 1
ATOM 749 O O . ALA A 1 97 ? -2.797 -7.652 -9.267 1.00 91.62 97 ALA A O 1
ATOM 750 N N . SER A 1 98 ? -4.506 -6.673 -10.349 1.00 94.38 98 SER A N 1
ATOM 751 C CA . SER A 1 98 ? -3.894 -6.711 -11.679 1.00 94.38 98 SER A CA 1
ATOM 752 C C . SER A 1 98 ? -2.631 -5.852 -11.757 1.00 94.38 98 SER A C 1
ATOM 754 O O . SER A 1 98 ? -1.576 -6.359 -12.140 1.00 94.38 98 SER A O 1
ATOM 756 N N . VAL A 1 99 ? -2.703 -4.580 -11.342 1.00 93.00 99 VAL A N 1
ATOM 757 C CA . VAL A 1 99 ? -1.541 -3.674 -11.337 1.00 93.00 99 VAL A CA 1
ATOM 758 C C . VAL A 1 99 ? -0.455 -4.195 -10.401 1.00 93.00 99 VAL A C 1
ATOM 760 O O . VAL A 1 99 ? 0.714 -4.222 -10.780 1.00 93.00 99 VAL A O 1
ATOM 763 N N . CYS A 1 100 ? -0.839 -4.667 -9.214 1.00 89.62 100 CYS A N 1
ATOM 764 C CA . CYS A 1 100 ? 0.083 -5.223 -8.235 1.00 89.62 100 CYS A CA 1
ATOM 765 C C . CYS A 1 100 ? 0.842 -6.438 -8.786 1.00 89.62 100 CYS A C 1
ATOM 767 O O . CYS A 1 100 ? 2.072 -6.466 -8.762 1.00 89.62 100 CYS A O 1
ATOM 769 N N . ARG A 1 101 ? 0.123 -7.405 -9.369 1.00 90.31 101 ARG A N 1
ATOM 770 C CA . ARG A 1 101 ? 0.722 -8.600 -9.975 1.00 90.31 101 ARG A CA 1
ATOM 771 C C . ARG A 1 101 ? 1.655 -8.247 -11.131 1.0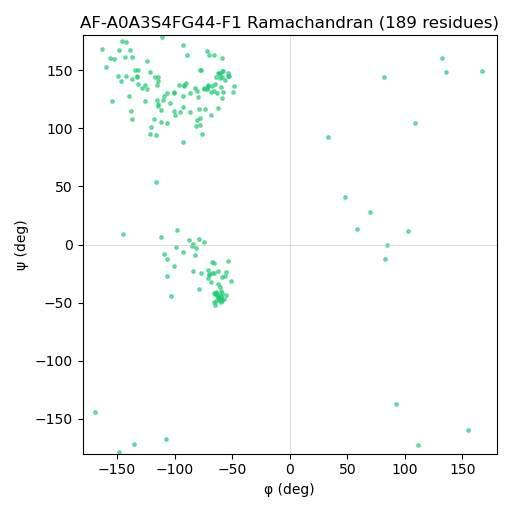0 90.31 101 ARG A C 1
ATOM 773 O O . ARG A 1 101 ? 2.755 -8.783 -11.206 1.00 90.31 101 ARG A O 1
ATOM 780 N N . GLN A 1 102 ? 1.228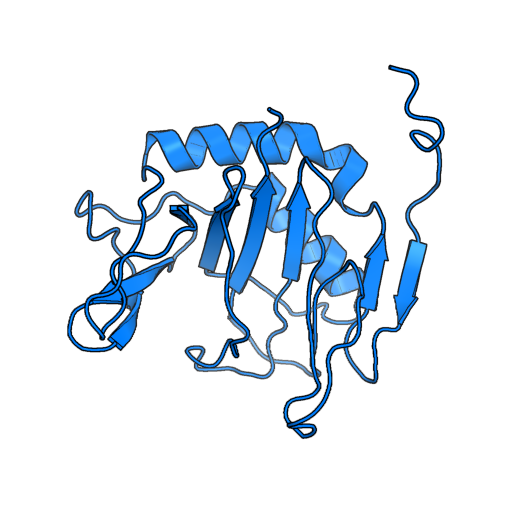 -7.363 -12.032 1.00 93.75 102 GLN A N 1
ATOM 781 C CA . GLN A 1 102 ? 2.046 -6.950 -13.175 1.00 93.75 102 GLN A CA 1
ATOM 782 C C . GLN A 1 102 ? 3.326 -6.237 -12.724 1.00 93.75 102 GLN A C 1
ATOM 784 O O . GLN A 1 102 ? 4.399 -6.528 -13.247 1.00 93.75 102 GLN A O 1
ATOM 789 N N . ALA A 1 103 ? 3.225 -5.353 -11.729 1.00 92.25 103 ALA A N 1
ATOM 790 C CA . ALA A 1 103 ? 4.374 -4.654 -11.164 1.00 92.25 103 ALA A CA 1
ATOM 791 C C . ALA A 1 103 ? 5.337 -5.625 -10.468 1.00 92.25 103 ALA A C 1
ATOM 793 O O . ALA A 1 103 ? 6.545 -5.540 -10.667 1.00 92.25 103 ALA A O 1
ATOM 794 N N . ALA A 1 104 ? 4.812 -6.584 -9.702 1.00 88.38 104 ALA A N 1
ATOM 795 C CA . ALA A 1 104 ? 5.623 -7.599 -9.044 1.00 88.38 104 ALA A CA 1
ATOM 796 C C . ALA A 1 104 ? 6.370 -8.480 -10.054 1.00 88.38 104 ALA A C 1
ATOM 798 O O . ALA A 1 104 ? 7.572 -8.667 -9.908 1.00 88.38 104 ALA A O 1
ATOM 799 N N . ILE A 1 105 ? 5.701 -8.953 -11.113 1.00 91.75 105 ILE A N 1
ATOM 800 C CA . ILE A 1 105 ? 6.344 -9.706 -12.205 1.00 91.75 105 ILE A CA 1
ATOM 801 C C . ILE A 1 105 ? 7.447 -8.868 -12.863 1.00 91.75 105 ILE A C 1
ATOM 803 O O . ILE A 1 105 ? 8.567 -9.345 -13.014 1.00 91.75 105 ILE A O 1
ATOM 807 N N . ALA A 1 106 ? 7.160 -7.607 -13.201 1.00 91.56 106 ALA A N 1
ATOM 808 C CA . ALA A 1 106 ? 8.133 -6.702 -13.814 1.00 91.56 106 ALA A CA 1
ATOM 809 C C . ALA A 1 106 ? 9.349 -6.411 -12.915 1.00 91.56 106 ALA A C 1
ATOM 811 O O . ALA A 1 106 ? 10.400 -6.038 -13.427 1.00 91.56 106 ALA A O 1
ATOM 812 N N . ALA A 1 107 ? 9.198 -6.585 -11.599 1.00 88.50 107 ALA A N 1
ATOM 813 C CA . ALA A 1 107 ? 10.243 -6.452 -10.591 1.00 88.50 107 ALA A CA 1
ATOM 814 C C . ALA A 1 107 ? 10.869 -7.799 -10.166 1.00 88.50 107 ALA A C 1
ATOM 816 O O . ALA A 1 107 ? 11.585 -7.829 -9.167 1.00 88.50 107 ALA A O 1
ATOM 817 N N . GLU A 1 108 ? 10.608 -8.890 -10.899 1.00 92.75 108 GLU A N 1
ATOM 818 C CA . GLU A 1 108 ? 11.136 -10.247 -10.655 1.00 92.75 108 GLU A CA 1
ATOM 819 C C . GLU A 1 108 ? 10.568 -10.954 -9.398 1.00 92.75 108 GLU A C 1
ATOM 821 O O . GLU A 1 108 ? 11.195 -11.837 -8.810 1.00 92.75 108 GLU A O 1
ATOM 826 N N . TYR A 1 109 ? 9.337 -10.612 -9.001 1.00 85.94 109 TYR A N 1
ATOM 827 C CA . TYR A 1 109 ? 8.576 -11.218 -7.894 1.00 85.94 109 TYR A CA 1
ATOM 828 C C . TYR A 1 109 ? 7.301 -11.931 -8.376 1.00 85.94 109 TYR A C 1
ATOM 830 O O . TYR A 1 109 ? 6.198 -11.689 -7.888 1.00 85.94 109 TYR A O 1
ATOM 838 N N . GLU A 1 110 ? 7.435 -12.850 -9.332 1.00 89.12 110 GLU A N 1
ATOM 839 C CA . GLU A 1 110 ? 6.304 -13.500 -10.024 1.00 89.12 110 GLU A CA 1
ATOM 840 C C . GLU A 1 110 ? 5.325 -14.259 -9.113 1.00 89.12 110 GLU A C 1
ATOM 842 O O . GLU A 1 110 ? 4.145 -14.406 -9.432 1.00 89.12 110 GLU A O 1
ATOM 847 N N . SER A 1 111 ? 5.817 -14.751 -7.973 1.00 85.06 111 SER A N 1
ATOM 848 C CA . SER A 1 111 ? 5.029 -15.523 -7.003 1.00 85.06 111 SER A CA 1
ATOM 849 C C . SER A 1 111 ? 4.249 -14.660 -6.005 1.00 85.06 111 SER A C 1
ATOM 851 O O . SER A 1 111 ? 3.523 -15.205 -5.169 1.00 85.06 111 SER A O 1
ATOM 853 N N . PHE A 1 112 ? 4.377 -13.332 -6.082 1.00 82.00 112 PHE A N 1
ATOM 854 C CA . PHE A 1 112 ? 3.730 -12.425 -5.145 1.00 82.00 112 PHE A CA 1
ATOM 855 C C . PHE A 1 112 ? 2.205 -12.422 -5.300 1.00 82.00 112 PHE A C 1
ATOM 857 O O . PHE A 1 112 ? 1.666 -12.284 -6.400 1.00 82.00 112 PHE A O 1
ATOM 864 N N . GLN A 1 113 ? 1.510 -12.564 -4.172 1.00 83.19 113 GLN A N 1
ATOM 865 C CA . GLN A 1 113 ? 0.053 -12.515 -4.078 1.00 83.19 113 GLN A CA 1
ATOM 866 C C . GLN A 1 113 ? -0.325 -11.679 -2.850 1.00 83.19 113 GLN A C 1
ATOM 868 O O . GLN A 1 113 ? -0.115 -12.159 -1.731 1.00 83.19 113 GLN A O 1
ATOM 873 N N . PRO A 1 114 ? -0.854 -10.456 -3.033 1.00 84.31 114 PRO A N 1
ATOM 874 C CA . PRO A 1 114 ? -1.247 -9.611 -1.914 1.00 84.31 114 PRO A CA 1
ATOM 875 C C . PRO A 1 114 ? -2.549 -10.120 -1.286 1.00 84.31 114 PRO A C 1
ATOM 877 O O . PRO A 1 114 ? -3.526 -10.401 -1.980 1.00 84.31 114 PRO A O 1
ATOM 880 N N . ASP A 1 115 ? -2.574 -10.200 0.038 1.00 88.94 115 ASP A N 1
ATOM 881 C CA . ASP A 1 115 ? -3.761 -10.473 0.858 1.00 88.94 115 ASP A CA 1
ATOM 882 C C . ASP A 1 115 ? -4.226 -9.245 1.657 1.00 88.94 115 ASP A C 1
ATOM 884 O O . ASP A 1 115 ? -5.327 -9.248 2.209 1.00 88.94 115 ASP A O 1
ATOM 888 N N . ALA A 1 116 ? -3.427 -8.180 1.652 1.00 91.31 116 ALA A N 1
ATOM 889 C CA . ALA A 1 116 ? -3.736 -6.884 2.230 1.00 91.31 116 ALA A CA 1
ATOM 890 C C . ALA A 1 116 ? -3.405 -5.759 1.250 1.00 91.31 116 ALA A C 1
ATOM 892 O O . ALA A 1 116 ? -2.416 -5.818 0.513 1.00 91.31 116 ALA A O 1
ATOM 893 N N . CYS A 1 117 ? -4.209 -4.703 1.278 1.00 95.94 117 CYS A N 1
ATOM 894 C CA . CYS A 1 117 ? -3.883 -3.456 0.619 1.00 95.94 117 CYS A CA 1
ATOM 895 C C . CYS A 1 117 ? -4.230 -2.256 1.500 1.00 95.94 117 CYS A C 1
ATOM 897 O O . CYS A 1 117 ? -5.403 -2.005 1.777 1.00 95.94 117 CYS A O 1
ATOM 899 N N . LEU A 1 118 ? -3.199 -1.514 1.911 1.00 95.75 118 LEU A N 1
ATOM 900 C CA . LEU A 1 118 ? -3.326 -0.248 2.627 1.00 95.75 118 LEU A CA 1
ATOM 901 C C . LEU A 1 118 ? -3.453 0.892 1.614 1.00 95.75 118 LEU A C 1
ATOM 903 O O . LEU A 1 118 ? -2.638 1.016 0.698 1.00 95.75 118 LEU A O 1
ATOM 907 N N . ILE A 1 119 ? -4.454 1.747 1.804 1.00 96.19 119 ILE A N 1
ATOM 908 C CA . ILE A 1 119 ? -4.691 2.929 0.980 1.00 96.19 119 ILE A CA 1
ATOM 909 C C . ILE A 1 119 ? -4.424 4.173 1.823 1.00 96.19 119 ILE A C 1
ATOM 911 O O . ILE A 1 119 ? -5.140 4.447 2.787 1.00 96.19 119 ILE A O 1
ATOM 915 N N . ASN A 1 120 ? -3.419 4.949 1.431 1.00 93.06 120 ASN A N 1
ATOM 916 C CA . ASN A 1 120 ? -3.024 6.194 2.079 1.00 93.06 120 ASN A CA 1
ATOM 917 C C . ASN A 1 120 ? -3.568 7.394 1.305 1.00 93.06 120 ASN A C 1
ATOM 919 O O . ASN A 1 120 ? -3.355 7.491 0.101 1.00 93.06 120 ASN A O 1
ATOM 923 N N . ARG A 1 121 ? -4.198 8.350 1.992 1.00 89.81 121 ARG A N 1
ATOM 924 C CA . ARG A 1 121 ? -4.620 9.639 1.433 1.00 89.81 121 ARG A CA 1
ATOM 925 C C . ARG A 1 121 ? -3.854 10.785 2.078 1.00 89.81 121 ARG A C 1
ATOM 927 O O . ARG A 1 121 ? -3.976 11.031 3.281 1.00 89.81 121 ARG A O 1
ATOM 934 N N . TYR A 1 122 ? -3.114 11.526 1.260 1.00 84.75 122 TYR A N 1
ATOM 935 C CA . TYR A 1 122 ? -2.284 12.646 1.703 1.00 84.75 122 TYR A CA 1
ATOM 936 C C . TYR A 1 122 ? -2.909 13.986 1.307 1.00 84.75 122 TYR A C 1
ATOM 938 O O . TYR A 1 122 ? -2.822 14.405 0.155 1.00 84.75 122 TYR A O 1
ATOM 946 N N . ALA A 1 123 ? -3.502 14.684 2.273 1.00 84.00 123 ALA A N 1
ATOM 947 C CA . ALA A 1 123 ? -3.877 16.088 2.103 1.00 84.00 123 ALA A CA 1
ATOM 948 C C . ALA A 1 123 ? -2.625 16.997 2.051 1.00 84.00 123 ALA A C 1
ATOM 950 O O . ALA A 1 123 ? -1.548 16.577 2.497 1.00 84.00 123 ALA A O 1
ATOM 951 N N . PRO A 1 124 ? -2.727 18.248 1.562 1.00 81.75 124 PRO A N 1
ATOM 952 C CA 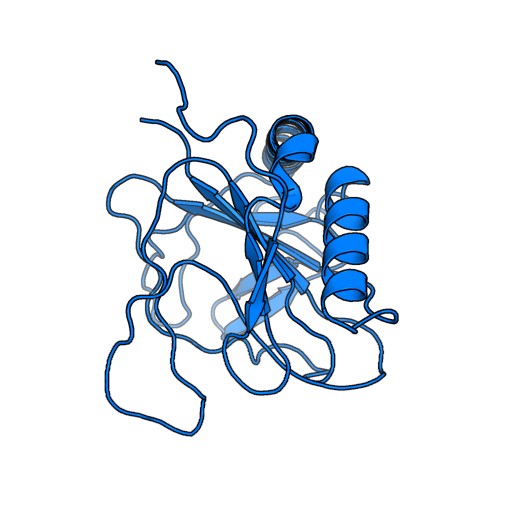. PRO A 1 124 ? -1.647 19.225 1.687 1.00 81.75 124 PRO A CA 1
ATOM 953 C C . PRO A 1 124 ? -1.122 19.313 3.129 1.00 81.75 124 PRO A C 1
ATOM 955 O O . PRO A 1 124 ? -1.890 19.385 4.083 1.00 81.75 124 PRO A O 1
ATOM 958 N N . GLY A 1 125 ? 0.201 19.252 3.295 1.00 79.81 125 GLY A N 1
ATOM 959 C CA . GLY A 1 125 ? 0.854 19.230 4.611 1.00 79.81 125 GLY A CA 1
ATOM 960 C C . GLY A 1 125 ? 0.931 17.852 5.287 1.00 79.81 125 GLY A C 1
ATOM 961 O O . GLY A 1 125 ? 1.717 17.692 6.223 1.00 79.81 125 GLY A O 1
ATOM 962 N N . ALA A 1 126 ? 0.210 16.836 4.797 1.00 81.25 126 ALA A N 1
ATOM 963 C CA . ALA A 1 126 ? 0.330 15.478 5.316 1.00 81.25 126 ALA A CA 1
ATOM 964 C C . ALA A 1 126 ? 1.734 14.907 5.053 1.00 81.25 126 ALA A C 1
ATOM 966 O O . ALA A 1 126 ? 2.342 15.068 3.981 1.00 81.25 126 ALA A O 1
ATOM 967 N N . LYS A 1 127 ? 2.257 14.218 6.064 1.00 80.12 127 LYS A N 1
ATOM 968 C CA . LYS A 1 127 ? 3.571 13.581 6.045 1.00 80.12 127 LYS A CA 1
ATOM 969 C C . LYS A 1 127 ? 3.527 12.246 6.770 1.00 80.12 127 LYS A C 1
ATOM 971 O O . LYS A 1 127 ? 2.847 12.093 7.785 1.00 80.12 127 LYS A O 1
ATOM 976 N N . LEU A 1 128 ? 4.309 11.311 6.252 1.00 80.00 128 LEU A N 1
ATOM 977 C CA . LEU A 1 128 ? 4.611 10.051 6.905 1.00 80.00 128 LEU A CA 1
ATOM 978 C C . LEU A 1 128 ? 6.108 10.061 7.213 1.00 80.00 128 LEU A C 1
ATOM 980 O O . LEU A 1 128 ? 6.921 10.271 6.314 1.00 80.00 128 LEU A O 1
ATOM 984 N N . SER A 1 129 ? 6.457 9.942 8.493 1.00 79.75 129 SER A N 1
ATOM 985 C CA . SER A 1 129 ? 7.854 9.927 8.937 1.00 79.75 129 SER A CA 1
ATOM 986 C C . SER A 1 129 ? 8.574 8.681 8.421 1.00 79.75 129 SER A C 1
ATOM 988 O O . SER A 1 129 ? 7.936 7.707 8.026 1.00 79.75 129 SER A O 1
ATOM 990 N N . LEU A 1 130 ? 9.908 8.696 8.446 1.00 77.19 130 LEU A N 1
ATOM 991 C CA . LEU A 1 130 ? 10.699 7.518 8.101 1.00 77.19 130 LEU A CA 1
ATOM 992 C C . LEU A 1 130 ? 10.328 6.352 9.031 1.00 77.19 130 LEU A C 1
ATOM 994 O O . LEU A 1 130 ? 10.373 6.495 10.252 1.00 77.19 130 LEU A O 1
ATOM 998 N N . HIS A 1 131 ? 9.963 5.221 8.441 1.00 79.75 131 HIS A N 1
ATOM 999 C CA . HIS A 1 131 ? 9.572 3.998 9.134 1.00 79.75 131 HIS A CA 1
ATOM 1000 C C . HIS A 1 131 ? 10.037 2.781 8.332 1.00 79.75 131 HIS A C 1
ATOM 1002 O O . HIS A 1 131 ? 10.609 2.914 7.246 1.00 79.75 131 HIS A O 1
ATOM 1008 N N . GLN A 1 132 ? 9.836 1.606 8.916 1.00 78.88 132 GLN A N 1
ATOM 1009 C CA . GLN A 1 132 ? 10.059 0.324 8.270 1.00 78.88 132 GLN A CA 1
ATOM 1010 C C . GLN A 1 132 ? 8.767 -0.474 8.352 1.00 78.88 132 GLN A C 1
ATOM 1012 O O . GLN A 1 132 ? 8.198 -0.576 9.440 1.00 78.88 132 GLN A O 1
ATOM 1017 N N . ASP A 1 133 ? 8.380 -1.063 7.231 1.00 82.50 133 ASP A N 1
ATOM 1018 C CA . ASP A 1 133 ? 7.309 -2.050 7.166 1.00 82.50 133 ASP A CA 1
ATOM 1019 C C . ASP A 1 133 ? 7.920 -3.380 7.618 1.00 82.50 133 ASP A C 1
ATOM 1021 O O . ASP A 1 133 ? 8.841 -3.913 6.989 1.00 82.50 133 ASP A O 1
ATOM 1025 N N . LYS A 1 134 ? 7.541 -3.800 8.827 1.00 78.69 134 LYS A N 1
ATOM 1026 C CA . LYS A 1 134 ? 8.103 -4.964 9.530 1.00 78.69 134 LYS A CA 1
ATOM 1027 C C . LYS A 1 134 ? 7.063 -5.718 10.358 1.00 78.69 134 LYS A C 1
ATOM 1029 O O . LYS A 1 134 ? 7.432 -6.553 11.182 1.00 78.69 134 LYS A O 1
ATOM 1034 N N . ASP A 1 135 ? 5.793 -5.361 10.195 1.00 77.06 135 ASP A N 1
ATOM 1035 C CA . ASP A 1 135 ? 4.682 -5.966 10.938 1.00 77.06 135 ASP A CA 1
ATOM 1036 C C . ASP A 1 135 ? 4.216 -7.2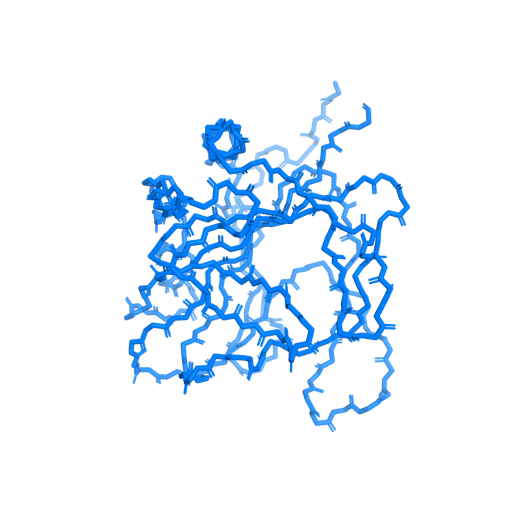64 10.256 1.00 77.06 135 ASP A C 1
ATOM 1038 O O . ASP A 1 135 ? 3.282 -7.937 10.695 1.00 77.06 135 ASP A O 1
ATOM 1042 N N . GLU A 1 136 ? 4.878 -7.616 9.159 1.00 77.12 136 GLU A N 1
ATOM 1043 C CA . GLU A 1 136 ? 4.563 -8.740 8.315 1.00 77.12 136 GLU A CA 1
ATOM 1044 C C . GLU A 1 136 ? 5.317 -10.010 8.703 1.00 77.12 136 GLU A C 1
ATOM 1046 O O . GLU A 1 136 ? 6.525 -9.978 8.943 1.00 77.12 136 GLU A O 1
ATOM 1051 N N . PRO A 1 137 ? 4.628 -11.166 8.732 1.00 74.50 137 PRO A N 1
ATOM 1052 C CA . PRO A 1 137 ? 5.247 -12.416 9.153 1.00 74.50 137 PRO A CA 1
ATOM 1053 C C . PRO A 1 137 ? 6.257 -12.950 8.129 1.00 74.50 137 PRO A C 1
ATOM 1055 O O . PRO A 1 137 ? 7.197 -13.646 8.510 1.00 74.50 137 PRO A O 1
ATOM 1058 N N . ASP A 1 138 ? 6.065 -12.652 6.840 1.00 77.25 138 ASP A N 1
ATOM 1059 C CA . ASP A 1 138 ? 6.947 -13.087 5.758 1.00 77.25 138 ASP A CA 1
ATOM 1060 C C . ASP A 1 138 ? 7.617 -11.892 5.070 1.00 77.25 138 ASP A C 1
ATOM 1062 O O . ASP A 1 138 ? 7.090 -11.311 4.126 1.00 77.25 138 ASP A O 1
ATOM 1066 N N . LEU A 1 139 ? 8.825 -11.559 5.521 1.00 76.31 139 LEU A N 1
ATOM 1067 C CA . LEU A 1 139 ? 9.621 -10.458 4.967 1.00 76.31 139 LEU A CA 1
ATOM 1068 C C . LEU A 1 139 ? 10.246 -10.769 3.591 1.00 76.31 139 LEU A C 1
ATOM 1070 O O . LEU A 1 139 ? 11.001 -9.951 3.065 1.00 76.31 139 LEU A O 1
ATOM 1074 N N . ARG A 1 140 ? 9.994 -11.954 3.015 1.00 75.56 140 ARG A N 1
ATOM 1075 C CA . ARG A 1 140 ? 10.448 -12.316 1.656 1.00 75.56 140 ARG A CA 1
ATOM 1076 C C . ARG A 1 140 ? 9.503 -11.814 0.571 1.00 75.56 140 ARG A C 1
ATOM 1078 O O . ARG A 1 140 ? 9.897 -11.713 -0.592 1.00 75.56 140 ARG A O 1
ATOM 1085 N N . ALA A 1 141 ? 8.248 -11.568 0.930 1.00 76.19 141 ALA A N 1
ATOM 1086 C CA . ALA A 1 141 ? 7.276 -10.996 0.023 1.00 76.19 141 ALA A CA 1
ATOM 1087 C C . ALA A 1 141 ? 7.561 -9.493 -0.159 1.00 76.19 141 ALA A C 1
ATOM 1089 O O . ALA A 1 141 ? 7.843 -8.796 0.818 1.00 76.19 141 ALA A O 1
ATOM 1090 N N . PRO A 1 142 ? 7.529 -8.981 -1.402 1.00 82.38 142 PRO A N 1
ATOM 1091 C CA . PRO A 1 142 ? 7.785 -7.573 -1.661 1.00 82.38 142 PRO A CA 1
ATOM 1092 C C . PRO A 1 142 ? 6.624 -6.701 -1.178 1.00 82.38 142 PRO A C 1
ATOM 1094 O O . PRO A 1 142 ? 5.504 -7.169 -0.985 1.00 82.38 142 PRO A O 1
ATOM 1097 N N . ILE A 1 143 ? 6.878 -5.398 -1.111 1.00 84.81 143 ILE A N 1
ATOM 1098 C CA . ILE A 1 143 ? 5.829 -4.382 -1.038 1.00 84.81 143 ILE A CA 1
ATOM 1099 C C . ILE A 1 143 ? 5.716 -3.733 -2.410 1.00 84.81 143 ILE A C 1
ATOM 1101 O O . ILE A 1 143 ? 6.675 -3.147 -2.914 1.00 84.81 143 ILE A O 1
ATOM 1105 N N . VAL A 1 144 ? 4.530 -3.799 -3.012 1.00 88.69 144 VAL A N 1
ATOM 1106 C CA . VAL A 1 144 ? 4.232 -3.042 -4.233 1.00 88.69 144 VAL A CA 1
ATOM 1107 C C . VAL A 1 144 ? 3.549 -1.746 -3.835 1.00 88.69 144 VAL A C 1
ATOM 1109 O O . VAL A 1 144 ? 2.422 -1.775 -3.340 1.00 88.69 144 VAL A O 1
ATOM 1112 N N . SER A 1 145 ? 4.208 -0.607 -4.067 1.00 90.94 145 SER A N 1
ATOM 1113 C CA . SER A 1 145 ? 3.605 0.703 -3.821 1.00 90.94 145 SER A CA 1
ATOM 1114 C C . SER A 1 145 ? 3.290 1.456 -5.106 1.00 90.94 145 SER A C 1
ATOM 1116 O O . SER A 1 145 ? 4.149 1.631 -5.971 1.00 90.94 145 SER A O 1
ATOM 1118 N N . VAL A 1 146 ? 2.042 1.910 -5.219 1.00 90.62 146 VAL A N 1
ATOM 1119 C CA . VAL A 1 146 ? 1.517 2.618 -6.389 1.00 90.62 146 VAL A CA 1
ATOM 1120 C C . VAL A 1 146 ? 1.149 4.041 -5.984 1.00 90.62 146 VAL A C 1
ATOM 1122 O O . VAL A 1 146 ? 0.345 4.235 -5.075 1.00 90.62 146 VAL A O 1
ATOM 1125 N N . SER A 1 147 ? 1.717 5.030 -6.674 1.00 86.62 147 SER A N 1
ATOM 1126 C CA . SER A 1 147 ? 1.444 6.452 -6.434 1.00 86.62 147 SER A CA 1
ATOM 1127 C C . SER A 1 147 ? 0.460 7.009 -7.460 1.00 86.62 147 SER A C 1
ATOM 1129 O O . SER A 1 147 ? 0.671 6.852 -8.663 1.00 86.62 147 SER A O 1
ATOM 1131 N N . LEU A 1 148 ? -0.580 7.701 -6.990 1.00 85.00 148 LEU A N 1
ATOM 1132 C CA . LEU A 1 148 ? -1.623 8.316 -7.820 1.00 85.00 148 LEU A CA 1
ATOM 1133 C C . LEU A 1 148 ? -1.824 9.790 -7.457 1.00 85.00 148 LEU A C 1
ATOM 1135 O O . LEU A 1 148 ? -1.968 10.118 -6.282 1.00 85.00 148 LEU A O 1
ATOM 1139 N N . GLY A 1 149 ? -1.915 10.659 -8.465 1.00 82.31 149 GLY A N 1
ATOM 1140 C CA . GLY A 1 149 ? -2.195 12.087 -8.293 1.00 82.31 149 GLY A CA 1
ATOM 1141 C C . GLY A 1 149 ? -0.939 12.955 -8.185 1.00 82.31 149 GLY A C 1
ATOM 1142 O O . GLY A 1 149 ? 0.000 12.796 -8.966 1.00 82.31 149 GLY A O 1
ATOM 1143 N N . CYS A 1 150 ? -0.940 13.916 -7.259 1.00 72.00 150 CYS A N 1
ATOM 1144 C CA . CYS A 1 150 ? 0.114 14.927 -7.147 1.00 72.00 150 CYS A CA 1
ATOM 1145 C C . CYS A 1 150 ? 1.508 14.333 -6.876 1.00 72.00 150 CYS A C 1
ATOM 1147 O O . CYS A 1 150 ? 1.675 13.398 -6.092 1.00 72.00 150 CYS A O 1
ATOM 1149 N N . ARG A 1 151 ? 2.541 14.943 -7.478 1.00 70.69 151 ARG A N 1
ATOM 1150 C CA . ARG A 1 151 ? 3.945 14.591 -7.211 1.00 70.69 151 ARG A CA 1
ATOM 1151 C C . ARG A 1 151 ? 4.276 14.797 -5.731 1.00 70.69 151 ARG A C 1
ATOM 1153 O O . ARG A 1 151 ? 3.969 15.840 -5.154 1.00 70.69 151 ARG A O 1
ATOM 1160 N N . ARG A 1 152 ? 4.981 13.833 -5.139 1.00 66.50 152 ARG A N 1
ATOM 1161 C CA . ARG A 1 152 ? 5.471 13.908 -3.760 1.00 66.50 152 ARG A CA 1
ATOM 1162 C C . ARG A 1 152 ? 6.904 13.410 -3.674 1.00 66.50 152 ARG A C 1
ATOM 1164 O O . ARG A 1 152 ? 7.260 12.441 -4.335 1.00 66.50 152 ARG A O 1
ATOM 1171 N N . PHE A 1 153 ? 7.704 14.059 -2.834 1.00 72.00 153 PHE A N 1
ATOM 1172 C CA . PHE A 1 153 ? 9.004 13.533 -2.440 1.00 72.00 153 PHE A CA 1
ATOM 1173 C C . PHE A 1 153 ? 8.827 12.336 -1.528 1.00 72.00 153 PHE A C 1
ATOM 1175 O O . PHE A 1 153 ? 7.999 12.343 -0.614 1.00 72.00 153 PHE A O 1
ATOM 1182 N N . PHE A 1 154 ? 9.636 11.327 -1.781 1.00 69.06 154 PHE A N 1
ATOM 1183 C CA . PHE A 1 154 ? 9.651 10.115 -1.007 1.00 69.06 154 PHE A CA 1
ATOM 1184 C C . PHE A 1 154 ? 11.081 9.880 -0.529 1.00 69.06 154 PHE A C 1
ATOM 1186 O O . PHE A 1 154 ? 12.047 10.162 -1.232 1.00 69.06 154 PHE A O 1
ATOM 1193 N N . SER A 1 155 ? 11.219 9.484 0.730 1.00 72.00 155 SER A N 1
ATOM 1194 C CA . SER A 1 155 ? 12.522 9.348 1.374 1.00 72.00 155 SER A CA 1
ATOM 1195 C C . SER A 1 155 ? 12.779 7.894 1.696 1.00 72.00 155 SER A C 1
ATOM 1197 O O . SER A 1 155 ? 11.895 7.200 2.195 1.00 72.00 155 SER A O 1
ATOM 1199 N N . TRP A 1 156 ? 14.022 7.463 1.511 1.00 71.38 156 TRP A N 1
ATOM 1200 C CA . TRP A 1 156 ? 14.456 6.139 1.940 1.00 71.38 156 TRP A CA 1
ATOM 1201 C C . TRP A 1 156 ? 15.917 6.022 2.168 1.00 71.38 156 TRP A C 1
ATOM 1203 O O . TRP A 1 156 ? 16.729 6.820 1.703 1.00 71.38 156 TRP A O 1
ATOM 1213 N N . ARG A 1 157 ? 16.189 4.973 2.930 1.00 68.44 157 ARG A N 1
ATOM 1214 C CA . ARG A 1 157 ? 17.493 4.560 3.362 1.00 68.44 157 ARG A CA 1
ATOM 1215 C C . ARG A 1 157 ? 17.476 3.034 3.433 1.00 68.44 157 ARG A C 1
ATOM 1217 O O . ARG A 1 157 ? 16.481 2.465 3.894 1.00 68.44 157 ARG A O 1
ATOM 1224 N N . PRO A 1 158 ? 18.560 2.362 3.023 1.00 67.56 158 PRO A N 1
ATOM 1225 C CA . PRO A 1 158 ? 18.764 0.968 3.377 1.00 67.56 158 PRO A CA 1
ATOM 1226 C C . PRO A 1 158 ? 18.665 0.801 4.897 1.00 67.56 158 PRO A C 1
ATOM 1228 O O . PRO A 1 158 ? 19.147 1.652 5.644 1.00 67.56 158 PRO A O 1
ATOM 1231 N N . ALA A 1 159 ? 18.129 -0.326 5.369 1.00 62.31 159 ALA A N 1
ATOM 1232 C CA . ALA A 1 159 ? 18.060 -0.622 6.804 1.00 62.31 159 ALA A CA 1
ATOM 1233 C C . ALA A 1 159 ? 19.439 -0.568 7.505 1.00 62.31 159 ALA A C 1
ATOM 1235 O O . ALA A 1 159 ? 19.515 -0.318 8.706 1.00 62.31 159 ALA A O 1
ATOM 1236 N N . SER A 1 160 ? 20.528 -0.761 6.752 1.00 58.84 160 SER A N 1
ATOM 1237 C CA . SER A 1 160 ? 21.915 -0.713 7.223 1.00 58.84 160 SER A CA 1
ATOM 1238 C C . SER A 1 160 ? 22.526 0.696 7.333 1.00 58.84 160 SER A C 1
ATOM 1240 O O . SER A 1 160 ? 23.614 0.821 7.889 1.00 58.84 160 SER A O 1
ATOM 1242 N N . GLN A 1 161 ? 21.872 1.761 6.847 1.00 51.47 161 GLN A N 1
ATOM 1243 C CA . GLN A 1 161 ? 22.406 3.134 6.867 1.00 51.47 161 GLN A CA 1
ATOM 1244 C C . GLN A 1 161 ? 21.521 4.076 7.703 1.00 51.47 161 GLN A C 1
ATOM 1246 O O . GLN A 1 161 ? 20.435 4.476 7.289 1.00 51.47 161 GLN A O 1
ATOM 1251 N N . ARG A 1 162 ? 22.002 4.477 8.891 1.00 46.31 162 ARG A N 1
ATOM 1252 C CA . ARG A 1 162 ? 21.290 5.389 9.818 1.00 46.31 162 ARG A CA 1
ATOM 1253 C C . ARG A 1 162 ? 21.417 6.897 9.487 1.00 46.31 162 ARG A C 1
ATOM 1255 O O . ARG A 1 162 ? 20.754 7.707 10.125 1.00 46.31 162 ARG A O 1
ATOM 1262 N N . SER A 1 163 ? 22.179 7.301 8.470 1.00 36.50 163 SER A N 1
ATOM 1263 C CA . SER A 1 163 ? 22.430 8.708 8.066 1.00 36.50 163 SER A CA 1
ATOM 1264 C C . SER A 1 163 ? 22.783 8.724 6.569 1.00 36.50 163 SER A C 1
ATOM 1266 O O . SER A 1 163 ? 23.678 7.978 6.201 1.00 36.50 163 SER A O 1
ATOM 1268 N N . ALA A 1 164 ? 22.155 9.421 5.614 1.00 35.59 164 ALA A N 1
ATOM 1269 C CA . ALA A 1 164 ? 21.474 10.720 5.530 1.00 35.59 164 ALA A CA 1
ATOM 1270 C C . ALA A 1 164 ? 20.311 10.645 4.478 1.00 35.59 164 ALA A C 1
ATOM 1272 O O . ALA A 1 164 ? 20.056 9.553 3.970 1.00 35.59 164 ALA A O 1
ATOM 1273 N N . PRO A 1 165 ? 19.538 11.714 4.176 1.00 34.25 165 PRO A N 1
ATOM 1274 C CA . PRO A 1 165 ? 18.439 11.645 3.200 1.00 34.25 165 PRO A CA 1
ATOM 1275 C C . PRO A 1 165 ? 18.948 11.539 1.753 1.00 34.25 165 PRO A C 1
ATOM 1277 O O . PRO A 1 165 ? 19.825 12.298 1.357 1.00 34.25 165 PRO A O 1
ATOM 1280 N N . ALA A 1 166 ? 18.355 10.641 0.964 1.00 40.84 166 ALA A N 1
ATOM 1281 C CA . ALA A 1 166 ? 18.394 10.694 -0.495 1.00 40.84 166 ALA A CA 1
ATOM 1282 C C . ALA A 1 166 ? 16.985 11.044 -0.999 1.00 40.84 166 ALA A C 1
ATOM 1284 O O . ALA A 1 166 ? 16.012 10.380 -0.629 1.00 40.84 166 ALA A O 1
ATOM 1285 N N . ASP A 1 167 ? 16.885 12.110 -1.795 1.00 34.47 167 ASP A N 1
ATOM 1286 C CA . ASP A 1 167 ? 15.657 12.538 -2.465 1.00 34.47 167 ASP A CA 1
ATOM 1287 C C . ASP A 1 167 ? 15.424 11.657 -3.691 1.00 34.47 167 ASP A C 1
ATOM 1289 O O . ASP A 1 167 ? 16.074 11.841 -4.717 1.00 34.47 167 ASP A O 1
ATOM 1293 N N . LEU A 1 168 ? 14.500 10.696 -3.607 1.00 37.75 168 LEU A N 1
ATOM 1294 C CA . LEU A 1 168 ? 14.101 9.894 -4.762 1.00 37.75 168 LEU A CA 1
ATOM 1295 C C . LEU A 1 168 ? 12.590 9.658 -4.765 1.00 37.75 168 LEU A C 1
ATOM 1297 O O . LEU A 1 168 ? 11.983 9.190 -3.811 1.00 37.75 168 LEU A O 1
ATOM 1301 N N . THR A 1 169 ? 11.963 9.974 -5.890 1.00 29.31 169 THR A N 1
ATOM 1302 C CA . THR A 1 169 ? 10.567 9.635 -6.174 1.00 29.31 169 THR A CA 1
ATOM 1303 C C . THR A 1 169 ? 10.469 8.154 -6.583 1.00 29.31 169 THR A C 1
ATOM 1305 O O . THR A 1 169 ? 10.905 7.817 -7.679 1.00 29.31 169 THR A O 1
ATOM 1308 N N . GLY A 1 170 ? 9.899 7.280 -5.733 1.00 30.39 170 GLY A N 1
ATOM 1309 C CA . GLY A 1 170 ? 9.595 5.856 -6.033 1.00 30.39 170 GLY A CA 1
ATOM 1310 C C . GLY A 1 170 ? 9.974 4.855 -4.914 1.00 30.39 170 GLY A C 1
ATOM 1311 O O . GLY A 1 170 ? 10.920 5.120 -4.185 1.00 30.39 170 GLY A O 1
ATOM 1312 N N . ALA A 1 171 ? 9.239 3.737 -4.748 1.00 33.53 171 ALA A N 1
ATOM 1313 C CA . ALA A 1 171 ? 9.313 2.796 -3.598 1.00 33.53 171 ALA A CA 1
ATOM 1314 C C . ALA A 1 171 ? 9.889 1.371 -3.859 1.00 33.53 171 ALA A C 1
ATOM 1316 O O . ALA A 1 171 ? 10.297 1.092 -4.977 1.00 33.53 171 ALA A O 1
ATOM 1317 N N . TRP A 1 172 ? 9.985 0.527 -2.797 1.00 36.84 172 TRP A N 1
ATOM 1318 C CA . TRP A 1 172 ? 11.149 -0.296 -2.317 1.00 36.84 172 TRP A CA 1
ATOM 1319 C C . TRP A 1 172 ? 11.163 -1.865 -2.486 1.00 36.84 172 TRP A C 1
ATOM 1321 O O . TRP A 1 172 ? 10.400 -2.408 -3.267 1.00 36.84 172 TRP A O 1
ATOM 1331 N N . ARG A 1 173 ? 12.121 -2.556 -1.792 1.00 28.91 173 ARG A N 1
ATOM 1332 C CA . ARG A 1 173 ? 12.759 -3.942 -1.855 1.00 28.91 173 ARG A CA 1
ATOM 1333 C C . ARG A 1 173 ? 12.129 -5.059 -0.990 1.00 28.91 173 ARG A C 1
ATOM 1335 O O . ARG A 1 173 ? 11.414 -4.652 -0.096 1.00 28.91 173 ARG A O 1
ATOM 1342 N N . TYR A 1 174 ? 12.433 -6.392 -1.018 1.00 35.19 174 TYR A N 1
ATOM 1343 C CA . TYR A 1 174 ? 13.658 -7.234 -1.284 1.00 35.19 174 TYR A CA 1
ATOM 1344 C C . TYR A 1 174 ? 13.305 -8.745 -1.594 1.00 35.19 174 TYR A C 1
ATOM 1346 O O . TYR A 1 174 ? 12.180 -9.160 -1.360 1.00 35.19 174 TYR A O 1
ATOM 1354 N N . ARG A 1 175 ? 14.282 -9.553 -2.087 1.00 26.16 175 ARG A N 1
ATOM 1355 C CA . ARG A 1 175 ? 14.273 -10.931 -2.703 1.00 26.16 175 ARG A CA 1
ATOM 1356 C C . ARG A 1 175 ? 13.504 -12.113 -2.024 1.00 26.16 175 ARG A C 1
ATOM 1358 O O . ARG A 1 175 ? 13.843 -12.479 -0.904 1.00 26.16 175 ARG A O 1
ATOM 1365 N N . GLY A 1 176 ? 12.776 -12.899 -2.850 1.00 24.84 176 GLY A N 1
ATOM 1366 C CA . GLY A 1 176 ? 12.880 -14.383 -2.947 1.00 24.84 176 GLY A CA 1
ATOM 1367 C C . GLY A 1 176 ? 11.756 -15.309 -2.406 1.00 24.84 176 GLY A C 1
ATOM 1368 O O . GLY A 1 176 ? 11.726 -15.602 -1.220 1.00 24.84 176 GLY A O 1
ATOM 1369 N N . LEU A 1 177 ? 10.952 -15.882 -3.326 1.00 33.12 177 LEU A N 1
ATOM 1370 C CA . LEU A 1 177 ? 10.077 -17.089 -3.270 1.00 33.12 177 LEU A CA 1
ATOM 1371 C C . LEU A 1 177 ? 9.387 -17.452 -1.928 1.00 33.12 177 LEU A C 1
ATOM 1373 O O . LEU A 1 177 ? 9.889 -18.256 -1.140 1.00 33.12 177 LEU A O 1
ATOM 1377 N N . GLY A 1 178 ? 8.154 -16.970 -1.737 1.00 30.28 178 GLY A N 1
ATOM 1378 C CA . GLY A 1 178 ? 7.267 -17.369 -0.634 1.00 30.28 178 GLY A CA 1
ATOM 1379 C C . GLY A 1 178 ? 6.054 -16.445 -0.483 1.00 30.28 178 GLY A C 1
ATOM 1380 O O . GLY A 1 178 ? 6.126 -15.285 -0.855 1.00 30.28 178 GLY A O 1
ATOM 1381 N N . ARG A 1 179 ? 4.915 -16.977 -0.022 1.00 33.41 179 ARG A N 1
ATOM 1382 C CA . ARG A 1 179 ? 3.572 -16.354 -0.032 1.00 33.41 179 ARG A CA 1
ATOM 1383 C C . ARG A 1 179 ? 3.330 -15.279 1.055 1.00 33.41 179 ARG A C 1
ATOM 1385 O O . ARG A 1 179 ? 3.666 -15.542 2.204 1.00 33.41 179 ARG A O 1
ATOM 1392 N N . ARG A 1 180 ? 2.456 -14.309 0.691 1.00 44.56 180 ARG A N 1
ATOM 1393 C CA . ARG A 1 180 ? 1.662 -13.319 1.494 1.00 44.56 180 ARG A CA 1
ATOM 1394 C C . ARG A 1 180 ? 2.420 -12.063 1.922 1.00 44.56 180 ARG A C 1
ATOM 1396 O O . ARG A 1 180 ? 3.578 -12.283 2.240 1.00 44.56 180 ARG A O 1
ATOM 1403 N N . VAL A 1 181 ? 1.754 -10.867 1.960 1.00 43.69 181 VAL A N 1
ATOM 1404 C CA . VAL A 1 181 ? 2.168 -9.483 2.441 1.00 43.69 181 VAL A CA 1
ATOM 1405 C C . VAL A 1 181 ? 1.821 -8.332 1.433 1.00 43.69 181 VAL A C 1
ATOM 1407 O O . VAL A 1 181 ? 1.455 -8.663 0.306 1.00 43.69 181 VAL A O 1
ATOM 1410 N N . PRO A 1 182 ? 1.737 -7.015 1.794 1.00 37.78 182 PRO A N 1
ATOM 1411 C CA . PRO A 1 182 ? 0.725 -6.085 1.260 1.00 37.78 182 PRO A CA 1
ATOM 1412 C C . PRO A 1 182 ? 1.094 -5.318 -0.026 1.00 37.78 182 PRO A C 1
ATOM 1414 O O . PRO A 1 182 ? 2.257 -5.107 -0.374 1.00 37.78 182 PRO A O 1
ATOM 1417 N N . ALA A 1 183 ? 0.064 -4.775 -0.682 1.00 43.62 183 ALA A N 1
ATOM 1418 C CA . ALA A 1 183 ? 0.183 -3.659 -1.625 1.00 43.62 183 ALA A CA 1
ATOM 1419 C C . ALA A 1 183 ? -0.119 -2.316 -0.925 1.00 43.62 183 ALA A C 1
ATOM 1421 O O . ALA A 1 183 ? -1.097 -2.209 -0.190 1.00 43.62 183 ALA A O 1
ATOM 1422 N N . VAL A 1 184 ? 0.661 -1.262 -1.174 1.00 56.16 184 VAL A N 1
ATOM 1423 C CA . VAL A 1 184 ? 0.415 0.083 -0.616 1.00 56.16 184 VAL A CA 1
ATOM 1424 C C . VAL A 1 184 ? 0.021 1.048 -1.729 1.00 56.16 184 VAL A C 1
ATOM 1426 O O . VAL A 1 184 ? 0.862 1.520 -2.495 1.00 56.16 184 VAL A O 1
ATOM 1429 N N . LEU A 1 185 ? -1.257 1.402 -1.807 1.00 56.44 185 LEU A N 1
ATOM 1430 C CA . LEU A 1 185 ? -1.726 2.462 -2.696 1.00 56.44 185 LEU A CA 1
ATOM 1431 C C . LEU A 1 185 ? -1.596 3.809 -1.987 1.00 56.44 185 LEU A C 1
ATOM 1433 O O . LEU A 1 185 ? -2.271 4.079 -0.999 1.00 56.44 185 LEU A O 1
ATOM 1437 N N . SER A 1 186 ? -0.724 4.674 -2.495 1.00 54.72 186 SER A N 1
ATOM 1438 C CA . SER A 1 186 ? -0.596 6.053 -2.027 1.00 54.72 186 SER A CA 1
ATOM 1439 C C . SER A 1 186 ? -1.335 6.987 -2.978 1.00 54.72 186 SER A C 1
ATOM 1441 O O . SER A 1 186 ? -0.935 7.188 -4.125 1.00 54.72 186 SER A O 1
ATOM 1443 N N . TRP A 1 187 ? -2.430 7.561 -2.493 1.00 39.25 187 TRP A N 1
ATOM 1444 C CA . TRP A 1 187 ? -3.294 8.482 -3.215 1.00 39.25 187 TRP A CA 1
ATOM 1445 C C . TRP A 1 187 ? -3.118 9.925 -2.727 1.00 39.25 187 TRP A C 1
ATOM 1447 O O . TRP A 1 187 ? -3.175 10.232 -1.532 1.00 39.25 187 TRP A O 1
ATOM 1457 N N . TYR A 1 188 ? -2.936 10.831 -3.682 1.00 43.00 188 TYR A N 1
ATOM 1458 C CA . TYR A 1 188 ? -2.778 12.262 -3.470 1.00 43.00 188 TYR A CA 1
ATOM 1459 C C . TYR A 1 188 ? -3.898 12.984 -4.235 1.00 43.00 188 TYR A C 1
ATOM 1461 O O . TYR A 1 188 ? -3.795 13.110 -5.457 1.00 43.00 188 TYR A O 1
ATOM 1469 N N . PRO A 1 189 ? -4.983 13.432 -3.576 1.00 27.25 189 PRO A N 1
ATOM 1470 C CA . PRO A 1 189 ? -6.016 14.207 -4.254 1.00 27.25 189 PRO A CA 1
ATOM 1471 C C . PRO A 1 189 ? -5.408 15.477 -4.870 1.00 27.25 189 PRO A C 1
ATOM 1473 O O . PRO A 1 189 ? -4.485 16.073 -4.305 1.00 27.25 189 PRO A O 1
ATOM 1476 N N . ALA A 1 190 ? -5.910 15.876 -6.039 1.00 27.81 190 ALA A N 1
ATOM 1477 C CA . ALA A 1 190 ? -5.629 17.202 -6.575 1.00 27.81 190 ALA A CA 1
ATOM 1478 C C . ALA A 1 190 ? -6.234 18.262 -5.636 1.00 27.81 190 ALA A C 1
ATOM 1480 O O . ALA A 1 190 ? -7.271 18.011 -5.018 1.00 27.81 190 ALA A O 1
ATOM 1481 N N . ALA A 1 191 ? -5.535 19.392 -5.494 1.00 31.83 191 ALA A N 1
ATOM 1482 C CA . ALA A 1 191 ? -6.038 20.564 -4.781 1.00 31.83 191 ALA A CA 1
ATOM 1483 C C . ALA A 1 191 ? -7.252 21.169 -5.497 1.00 31.83 191 ALA A C 1
ATOM 1485 O O . ALA A 1 191 ? -7.273 21.106 -6.749 1.00 31.83 191 ALA A O 1
#

Organism: NCBI:txid1160765

Foldseek 3Di:
DPPPCLPDDWDWADPDAFDIFGPCLCVVVQVVVVVVVVVQCVVWNWDQAQALVRDTAQKTKDKAFCWEWHHDVVGIAIDQARPVRRHGRHHDDPSNQVSQCVVCVVSVNNVEGERMEMEIEHDVVGDDDDDDDDNDPDPQHDEAEDEHDDDDWDWDDDPPDPDDTDTDGGDDGDHDDDYYDYYYYYYYDDD

Mean predicted aligned error: 8.45 Å

Secondary structure (DSSP, 8-state):
---TTTTPPPEEEE-SSS-EEEETTTGGGHHHHHHHHHHHHHHS--EEEE-TTSPEEEEEEEEEESBEEEE-SS-EEEESEETTTTEEPPPPPHHHHHHHHHHHHHTT-TT---SEEEEEE--TT----S------S-TTSPPEEEEEES----EE--TT--S--EE-SS------------EEEEEE---

Nearest PDB structures (foldseek):
  3khc-assembly1_B  TM=9.768E-01  e=1.238E-19  Escherichia coli K-12
  4zhn-assembly1_A  TM=9.854E-01  e=5.994E-18  Escherichia coli K-12
  2fdf-assembly1_A  TM=9.862E-01  e=1.053E-17  Escherichia coli K-12
  3o1u-assembly1_A  TM=9.792E-01  e=1.270E-17  Escherichia coli K-12
  3bkz-assembly1_A  TM=9.859E-01  e=1.849E-17  Escherichia coli K-12

pLDDT: mean 78.62, std 20.82, range [24.84, 98.44]

Radius of gyration: 16.26 Å; Cα contacts (8 Å, |Δi|>4): 366; chains: 1; bounding box: 40×39×46 Å